Protein AF-A0A3B8PSH1-F1 (afdb_monomer_lite)

Radius of gyration: 22.13 Å; chains: 1; bounding box: 56×46×62 Å

Structure (mmCIF, N/CA/C/O backbone):
data_AF-A0A3B8PSH1-F1
#
_entry.id   AF-A0A3B8PSH1-F1
#
loop_
_atom_site.group_PDB
_atom_site.id
_atom_site.type_symbol
_atom_site.label_atom_id
_atom_site.label_alt_id
_atom_site.label_comp_id
_atom_site.label_asym_id
_atom_site.label_entity_id
_atom_site.label_seq_id
_atom_site.pdbx_PDB_ins_code
_atom_site.Cartn_x
_atom_site.Cartn_y
_atom_site.Cartn_z
_atom_site.occupancy
_atom_site.B_iso_or_equiv
_atom_site.auth_seq_id
_atom_site.auth_comp_id
_atom_site.auth_asym_id
_atom_site.auth_atom_id
_atom_site.pdbx_PDB_model_num
ATOM 1 N N . MET A 1 1 ? -30.503 -28.752 3.281 1.00 40.38 1 MET A N 1
ATOM 2 C CA . MET A 1 1 ? -29.157 -28.741 2.664 1.00 40.38 1 MET A CA 1
ATOM 3 C C . MET A 1 1 ? -28.259 -27.808 3.455 1.00 40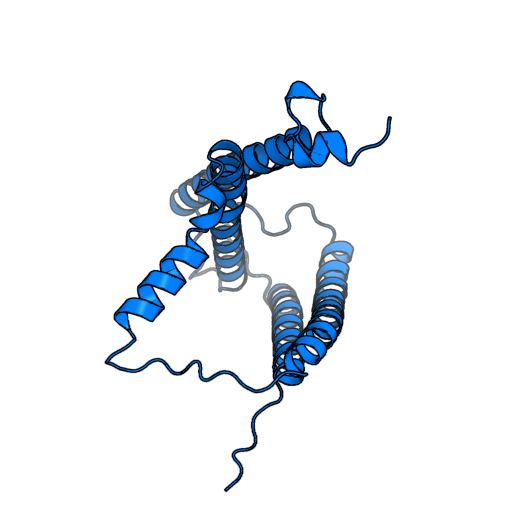.38 1 MET A C 1
ATOM 5 O O . MET A 1 1 ? -28.410 -26.593 3.376 1.00 40.38 1 MET A O 1
ATOM 9 N N . GLU A 1 2 ? -27.369 -28.368 4.266 1.00 49.81 2 GLU A N 1
ATOM 10 C CA . GLU A 1 2 ? -26.353 -27.606 4.986 1.00 49.81 2 GLU A CA 1
ATOM 11 C C . GLU A 1 2 ? -25.360 -27.062 3.947 1.00 49.81 2 GLU A C 1
ATOM 13 O O . GLU A 1 2 ? -24.571 -27.809 3.372 1.00 49.81 2 GLU A O 1
ATOM 18 N N . ARG A 1 3 ? -25.462 -25.771 3.593 1.00 55.09 3 ARG A N 1
ATOM 19 C CA . ARG A 1 3 ? -24.485 -25.140 2.690 1.00 55.09 3 ARG A CA 1
ATOM 20 C C . ARG A 1 3 ? -23.108 -25.362 3.304 1.00 55.09 3 ARG A C 1
ATOM 22 O O . ARG A 1 3 ? -22.883 -24.896 4.419 1.00 55.09 3 ARG A O 1
ATOM 29 N N . GLN A 1 4 ? -22.205 -26.023 2.579 1.00 54.38 4 GLN A N 1
ATOM 30 C CA . GLN A 1 4 ? -20.796 -26.132 2.951 1.00 54.38 4 GLN A CA 1
ATOM 31 C C . GLN A 1 4 ? -20.218 -24.718 3.107 1.00 54.38 4 GLN A C 1
ATOM 33 O O . GLN A 1 4 ? -19.769 -24.085 2.153 1.00 54.38 4 GLN A O 1
ATOM 38 N N . ARG A 1 5 ? -20.297 -24.162 4.318 1.00 72.44 5 ARG A N 1
ATOM 39 C CA . ARG A 1 5 ? -19.752 -22.845 4.627 1.00 72.44 5 ARG A CA 1
ATOM 40 C C . ARG A 1 5 ? -18.249 -23.014 4.761 1.00 72.44 5 ARG A C 1
ATOM 42 O O . ARG A 1 5 ? -17.771 -23.628 5.715 1.00 72.44 5 ARG A O 1
ATOM 49 N N . ILE A 1 6 ? -17.508 -22.462 3.802 1.00 79.44 6 ILE A N 1
ATOM 50 C CA . ILE A 1 6 ? -16.052 -22.337 3.893 1.00 79.44 6 ILE A CA 1
ATOM 51 C C . ILE A 1 6 ? -15.726 -21.711 5.252 1.00 79.44 6 ILE A C 1
ATOM 53 O O . ILE A 1 6 ? -16.210 -20.627 5.589 1.00 79.44 6 ILE A O 1
ATOM 57 N N . ARG A 1 7 ? -14.929 -22.411 6.067 1.00 86.81 7 ARG A N 1
ATOM 58 C CA . ARG A 1 7 ? -14.549 -21.898 7.386 1.00 86.81 7 ARG A CA 1
ATOM 59 C C . ARG A 1 7 ? -13.671 -20.652 7.195 1.00 86.81 7 ARG A C 1
ATOM 61 O O . ARG A 1 7 ? -12.683 -20.750 6.466 1.00 86.81 7 ARG A O 1
ATOM 68 N N . PRO A 1 8 ? -13.941 -19.522 7.876 1.00 89.81 8 PRO A N 1
ATOM 69 C CA . PRO A 1 8 ? -13.234 -18.260 7.628 1.00 89.81 8 PRO A CA 1
ATOM 70 C C . PRO A 1 8 ? -11.706 -18.359 7.714 1.00 89.81 8 PRO A C 1
ATOM 72 O O . PRO A 1 8 ? -10.999 -17.812 6.879 1.00 89.81 8 PRO A O 1
ATOM 75 N N . HIS A 1 9 ? -11.177 -19.120 8.676 1.00 91.56 9 HIS A N 1
ATOM 76 C CA . HIS A 1 9 ? -9.730 -19.313 8.814 1.00 91.56 9 HIS A CA 1
ATOM 77 C C . HIS A 1 9 ? -9.111 -20.088 7.637 1.00 91.56 9 HIS A C 1
ATOM 79 O O . HIS A 1 9 ? -7.970 -19.828 7.279 1.00 91.56 9 HIS A O 1
ATOM 85 N N . ARG A 1 10 ? -9.852 -21.008 7.001 1.00 93.56 10 ARG A N 1
ATOM 86 C CA . ARG A 1 10 ? -9.378 -21.709 5.796 1.00 93.56 10 ARG A CA 1
ATOM 87 C C . ARG A 1 10 ? -9.367 -20.781 4.586 1.00 93.56 10 ARG A C 1
ATOM 89 O O . ARG A 1 10 ? -8.433 -20.845 3.800 1.00 93.56 10 ARG A O 1
ATOM 96 N N . ALA A 1 11 ? -10.358 -19.893 4.475 1.00 94.19 11 ALA A N 1
ATOM 97 C CA . ALA A 1 11 ? -10.385 -18.873 3.425 1.00 94.19 11 ALA A CA 1
ATOM 98 C C . ALA A 1 11 ? -9.177 -17.929 3.521 1.00 94.19 11 ALA A C 1
ATOM 100 O O . ALA A 1 11 ? -8.570 -17.609 2.507 1.00 94.19 11 ALA A O 1
ATOM 101 N N . VAL A 1 12 ? -8.786 -17.543 4.740 1.00 95.81 12 VAL A N 1
ATOM 102 C CA . VAL A 1 12 ? -7.584 -16.729 4.988 1.00 95.81 12 VAL A CA 1
ATOM 103 C C . VAL A 1 12 ? -6.313 -17.433 4.515 1.00 95.81 12 VAL A C 1
ATOM 105 O O . VAL A 1 12 ? -5.504 -16.814 3.832 1.00 95.81 12 VAL A O 1
ATOM 108 N N . ILE A 1 13 ? -6.140 -18.717 4.849 1.00 96.75 13 ILE A N 1
ATOM 109 C CA . ILE A 1 13 ? -4.975 -19.496 4.396 1.00 96.75 13 ILE A CA 1
ATOM 110 C C . ILE A 1 13 ? -4.983 -19.609 2.871 1.00 96.75 13 ILE A C 1
ATOM 112 O O . ILE A 1 13 ? -3.963 -19.350 2.245 1.00 96.75 13 ILE A O 1
ATOM 116 N N . GLY A 1 14 ? -6.132 -19.940 2.274 1.00 96.88 14 GLY A N 1
ATOM 117 C CA . GLY A 1 14 ? -6.275 -20.038 0.821 1.00 96.88 14 GLY A CA 1
ATOM 118 C C . GLY A 1 14 ? -5.927 -18.732 0.107 1.00 96.88 14 GLY A C 1
ATOM 119 O O . GLY A 1 14 ? -5.175 -18.755 -0.861 1.00 96.88 14 GLY A O 1
ATOM 120 N N . LEU A 1 15 ? -6.395 -17.591 0.624 1.00 97.12 15 LEU A N 1
ATOM 121 C CA . LEU A 1 15 ? -6.024 -16.273 0.108 1.00 97.12 15 LEU A CA 1
ATOM 122 C C . LEU A 1 15 ? -4.520 -16.011 0.258 1.00 97.12 15 LEU A C 1
ATOM 124 O O . LEU A 1 15 ? -3.896 -15.540 -0.683 1.00 97.12 15 LEU A O 1
ATOM 128 N N . GLY A 1 16 ? -3.930 -16.337 1.409 1.00 97.75 16 GLY A N 1
ATOM 129 C CA . GLY A 1 16 ? -2.491 -16.188 1.630 1.00 97.75 16 GLY A CA 1
ATOM 130 C C . GLY A 1 16 ? -1.653 -17.010 0.652 1.00 97.75 16 GLY A C 1
ATOM 131 O O . GLY A 1 16 ? -0.706 -16.487 0.076 1.00 97.75 16 GLY A O 1
ATOM 132 N N . VAL A 1 17 ? -2.035 -18.267 0.411 1.00 98.19 17 VAL A N 1
ATOM 133 C CA . VAL A 1 17 ? -1.388 -19.132 -0.589 1.00 98.19 17 VAL A CA 1
ATOM 134 C C . VAL A 1 17 ? -1.560 -18.562 -1.993 1.00 98.19 17 VAL A C 1
ATOM 136 O O . VAL A 1 17 ? -0.586 -18.495 -2.733 1.00 98.19 17 VAL A O 1
ATOM 139 N N . LEU A 1 18 ? -2.759 -18.097 -2.351 1.00 97.94 18 LEU A N 1
ATOM 140 C CA . LEU A 1 18 ? -3.009 -17.473 -3.651 1.00 97.94 18 LEU A CA 1
ATOM 141 C C . LEU A 1 18 ? -2.123 -16.242 -3.867 1.00 97.94 18 LEU A C 1
ATOM 143 O O . LEU A 1 18 ? -1.495 -16.125 -4.914 1.00 97.94 18 LEU A O 1
ATOM 147 N N . VAL A 1 19 ? -2.034 -15.351 -2.877 1.00 97.31 19 VAL A N 1
ATOM 148 C CA . VAL A 1 19 ? -1.183 -14.153 -2.958 1.00 97.31 19 VAL A CA 1
ATOM 149 C C . VAL A 1 19 ? 0.294 -14.543 -3.031 1.00 97.31 19 VAL A C 1
ATOM 151 O O . VAL A 1 19 ? 1.021 -13.987 -3.843 1.00 97.31 19 VAL A O 1
ATOM 154 N N . ALA A 1 20 ? 0.738 -15.529 -2.250 1.00 97.88 20 ALA A N 1
ATOM 155 C CA . ALA A 1 20 ? 2.116 -16.014 -2.290 1.00 97.88 20 ALA A CA 1
ATOM 156 C C . ALA A 1 20 ? 2.487 -16.611 -3.658 1.00 97.88 20 ALA A C 1
ATOM 158 O O . ALA A 1 20 ? 3.552 -16.305 -4.191 1.00 97.88 20 ALA A O 1
ATOM 159 N N . LEU A 1 21 ? 1.597 -17.418 -4.247 1.00 97.81 21 LEU A N 1
ATOM 160 C CA . LEU A 1 21 ? 1.772 -17.967 -5.593 1.00 97.81 21 LEU A CA 1
ATOM 161 C C . LEU A 1 21 ? 1.785 -16.864 -6.650 1.00 97.81 21 LEU A C 1
ATOM 163 O O . LEU A 1 21 ? 2.621 -16.906 -7.547 1.00 97.81 21 LEU A O 1
ATOM 167 N N . PHE A 1 22 ? 0.909 -15.865 -6.526 1.00 95.94 22 PHE A N 1
ATOM 168 C CA . PHE A 1 22 ? 0.910 -14.702 -7.408 1.00 95.94 22 PHE A CA 1
ATOM 169 C C . PHE A 1 22 ? 2.240 -13.940 -7.329 1.00 95.94 22 PHE A C 1
ATOM 171 O O . PHE A 1 22 ? 2.831 -13.659 -8.364 1.00 95.94 22 PHE A O 1
ATOM 178 N N . THR A 1 23 ? 2.757 -13.668 -6.126 1.00 95.25 23 THR A N 1
ATOM 179 C CA . THR A 1 23 ? 4.051 -12.990 -5.933 1.00 95.25 23 THR A CA 1
ATOM 180 C C . THR A 1 23 ? 5.228 -13.804 -6.478 1.00 95.25 23 THR A C 1
ATOM 182 O O . THR A 1 23 ? 6.112 -13.249 -7.122 1.00 95.25 23 THR A O 1
ATOM 185 N N . ALA A 1 24 ? 5.261 -15.119 -6.247 1.00 95.94 24 ALA A N 1
ATOM 186 C CA . ALA A 1 24 ? 6.308 -15.977 -6.805 1.00 95.94 24 ALA A CA 1
ATOM 187 C C . ALA A 1 24 ? 6.224 -16.039 -8.341 1.00 95.94 24 ALA A C 1
ATOM 189 O O . ALA A 1 24 ? 7.235 -15.934 -9.035 1.00 95.94 24 ALA A O 1
ATOM 190 N N . GLY A 1 25 ? 5.004 -16.169 -8.870 1.00 95.81 25 GLY A N 1
ATOM 191 C CA . GLY A 1 25 ? 4.728 -16.198 -10.301 1.00 95.81 25 GLY A CA 1
ATOM 192 C C . GLY A 1 25 ? 5.072 -14.886 -11.000 1.00 95.81 25 GLY A C 1
ATOM 193 O O . GLY A 1 25 ? 5.616 -14.927 -12.101 1.00 95.81 25 GLY A O 1
ATOM 194 N N . SER A 1 26 ? 4.830 -13.733 -10.365 1.00 94.12 26 SER A N 1
ATOM 195 C CA . SER A 1 26 ? 5.203 -12.427 -10.923 1.00 94.12 26 SER A CA 1
ATOM 196 C C . SER A 1 26 ? 6.723 -12.279 -11.025 1.00 94.12 26 SER A C 1
ATOM 198 O O . SER A 1 26 ? 7.230 -11.838 -12.056 1.00 94.12 26 SER A O 1
ATOM 200 N N . GLY A 1 27 ? 7.469 -12.750 -10.021 1.00 92.75 27 GLY A N 1
ATOM 201 C CA . GLY A 1 27 ? 8.931 -12.796 -10.070 1.00 92.75 27 GLY A CA 1
ATOM 202 C C . GLY A 1 27 ? 9.476 -13.712 -11.162 1.00 92.75 27 GLY A C 1
ATOM 203 O O . GLY A 1 27 ? 10.382 -13.323 -11.897 1.00 92.75 27 GLY A O 1
ATOM 204 N N . LEU A 1 28 ? 8.899 -14.909 -11.309 1.00 93.25 28 LEU A N 1
ATOM 205 C CA . LEU A 1 28 ? 9.275 -15.840 -12.375 1.00 93.25 28 LEU A CA 1
ATOM 206 C C . LEU A 1 28 ? 8.964 -15.263 -13.762 1.00 93.25 28 LEU A C 1
ATOM 208 O O . LEU A 1 28 ? 9.797 -15.337 -14.659 1.00 93.25 28 LEU A O 1
ATOM 212 N N . THR A 1 29 ? 7.787 -14.658 -13.924 1.00 93.12 29 THR A N 1
ATOM 213 C CA . THR A 1 29 ? 7.368 -14.032 -15.186 1.00 93.12 29 THR A CA 1
ATOM 214 C C . THR A 1 29 ? 8.326 -12.913 -15.573 1.00 93.12 29 THR A C 1
ATOM 216 O O . THR A 1 29 ? 8.812 -12.894 -16.702 1.00 93.12 29 THR A O 1
ATOM 219 N N . ALA A 1 30 ? 8.680 -12.036 -14.632 1.00 90.88 30 ALA A N 1
ATOM 220 C CA . ALA A 1 30 ? 9.659 -10.978 -14.862 1.00 90.88 30 ALA A CA 1
ATOM 221 C C . ALA A 1 30 ? 11.048 -11.531 -15.229 1.00 90.88 30 ALA A C 1
ATOM 223 O O . ALA A 1 30 ? 11.696 -11.009 -16.134 1.00 90.88 30 ALA A O 1
ATOM 224 N N . ALA A 1 31 ? 11.493 -12.609 -14.573 1.00 89.56 31 ALA A N 1
ATOM 225 C CA . ALA A 1 31 ? 12.785 -13.238 -14.851 1.00 89.56 31 ALA A CA 1
ATOM 226 C C . ALA A 1 31 ? 12.856 -13.903 -16.237 1.00 89.56 31 ALA A C 1
ATOM 228 O O . ALA A 1 31 ? 13.925 -13.929 -16.840 1.00 89.56 31 ALA A O 1
ATOM 229 N N . VAL A 1 32 ? 11.739 -14.445 -16.734 1.00 92.00 32 VAL A N 1
ATOM 230 C CA . VAL A 1 32 ? 11.662 -15.098 -18.052 1.00 92.00 32 VAL A CA 1
ATOM 231 C C . VAL A 1 32 ? 11.483 -14.081 -19.177 1.00 92.00 32 VAL A C 1
ATOM 233 O O . VAL A 1 32 ? 12.094 -14.221 -20.230 1.00 92.00 32 VAL A O 1
ATOM 236 N N . THR A 1 33 ? 10.622 -13.084 -18.974 1.00 92.12 33 THR A N 1
ATOM 237 C CA . THR A 1 33 ? 10.261 -12.122 -20.025 1.00 92.12 33 THR A CA 1
ATOM 238 C C . THR A 1 33 ? 11.300 -11.029 -20.211 1.00 92.12 33 THR A C 1
ATOM 240 O O . THR A 1 33 ? 11.526 -10.612 -21.343 1.00 92.12 33 THR A O 1
ATOM 243 N N . GLY A 1 34 ? 11.918 -10.552 -19.124 1.00 88.06 34 GLY A N 1
ATOM 244 C CA . GLY A 1 34 ? 12.906 -9.476 -19.188 1.00 88.06 34 GLY A CA 1
ATOM 245 C C . GLY A 1 34 ? 12.376 -8.208 -19.861 1.00 88.06 34 GLY A C 1
ATOM 246 O O . GLY A 1 34 ? 13.112 -7.550 -20.583 1.00 88.06 34 GLY A O 1
ATOM 247 N N . PHE A 1 35 ? 11.089 -7.880 -19.699 1.00 92.00 35 PHE A N 1
ATOM 248 C CA . PHE A 1 35 ? 10.521 -6.693 -20.337 1.00 92.00 35 PHE A CA 1
ATOM 249 C C . PHE A 1 35 ? 11.045 -5.406 -19.693 1.00 92.00 35 PHE A C 1
ATOM 251 O O . PHE A 1 35 ? 10.794 -5.137 -18.512 1.00 92.00 35 PHE A O 1
ATOM 258 N N . HIS A 1 36 ? 11.682 -4.568 -20.505 1.00 87.12 36 HIS A N 1
ATOM 259 C CA . HIS A 1 36 ? 12.229 -3.271 -20.113 1.00 87.12 36 HIS A CA 1
ATOM 260 C C . HIS A 1 36 ? 11.553 -2.127 -20.886 1.00 87.12 36 HIS A C 1
ATOM 262 O O . HIS A 1 36 ? 10.752 -2.372 -21.784 1.00 87.12 36 HIS A O 1
ATOM 268 N N . ASP A 1 37 ? 11.760 -0.894 -20.425 1.00 86.69 37 ASP A N 1
ATOM 269 C CA . ASP A 1 37 ? 11.311 0.335 -21.087 1.00 86.69 37 ASP A CA 1
ATOM 270 C C . ASP A 1 37 ? 12.565 1.169 -21.351 1.00 86.69 37 ASP A C 1
ATOM 272 O O . ASP A 1 37 ? 13.258 1.531 -20.396 1.00 86.69 37 ASP A O 1
ATOM 276 N N . ASP A 1 38 ? 12.855 1.443 -22.621 1.00 87.12 38 ASP A N 1
ATOM 277 C CA . ASP A 1 38 ? 14.045 2.191 -23.045 1.00 87.12 38 ASP A CA 1
ATOM 278 C C . ASP A 1 38 ? 13.813 3.712 -23.060 1.00 87.12 38 ASP A C 1
ATOM 280 O O . ASP A 1 38 ? 14.655 4.488 -23.527 1.00 87.12 38 ASP A O 1
ATOM 284 N N . SER A 1 39 ? 12.667 4.176 -22.548 1.00 90.19 39 SER A N 1
ATOM 285 C CA . SER A 1 39 ? 12.387 5.602 -22.430 1.00 90.19 39 SER A CA 1
ATOM 286 C C . SER A 1 39 ? 13.470 6.329 -21.619 1.00 90.19 39 SER A C 1
ATOM 288 O O . SER A 1 39 ? 13.796 5.922 -20.502 1.00 90.19 39 SER A O 1
ATOM 290 N N . PRO A 1 40 ? 13.951 7.498 -22.086 1.00 91.50 40 PRO A N 1
ATOM 291 C CA . PRO A 1 40 ? 14.930 8.294 -21.345 1.00 91.50 40 PRO A CA 1
ATOM 292 C C . PRO A 1 40 ? 14.366 8.863 -20.033 1.00 91.50 40 PRO A C 1
ATOM 294 O O . PRO A 1 40 ? 15.123 9.309 -19.172 1.00 91.50 40 PRO A O 1
ATOM 297 N N . ILE A 1 41 ? 13.036 8.898 -19.881 1.00 94.12 41 ILE A N 1
ATOM 298 C CA . ILE A 1 41 ? 12.345 9.423 -18.698 1.00 94.12 41 ILE A CA 1
ATOM 299 C C . ILE A 1 41 ? 11.526 8.289 -18.081 1.00 94.12 41 ILE A C 1
ATOM 301 O O . ILE A 1 41 ? 10.300 8.240 -18.193 1.00 94.12 41 ILE A O 1
ATOM 305 N N . THR A 1 42 ? 12.223 7.369 -17.429 1.00 94.56 42 THR A N 1
ATOM 306 C CA . THR A 1 42 ? 11.660 6.359 -16.531 1.00 94.56 42 THR A CA 1
ATOM 307 C C . THR A 1 42 ? 12.752 5.875 -15.577 1.00 94.56 42 THR A C 1
ATOM 309 O O . THR A 1 42 ? 13.916 6.258 -15.713 1.00 94.56 42 THR A O 1
ATOM 312 N N . ARG A 1 43 ? 12.396 5.061 -14.582 1.00 90.75 43 ARG A N 1
ATOM 313 C CA . ARG A 1 43 ? 13.391 4.361 -13.759 1.00 90.75 43 ARG A CA 1
ATOM 314 C C . ARG A 1 43 ? 13.476 2.899 -14.149 1.00 90.75 43 ARG A C 1
ATOM 316 O O . ARG A 1 43 ? 12.458 2.248 -14.375 1.00 90.75 43 ARG A O 1
ATOM 323 N N . GLU A 1 44 ? 14.682 2.358 -14.077 1.00 89.12 44 GLU A N 1
ATOM 324 C CA . GLU A 1 44 ? 14.889 0.924 -14.195 1.00 89.12 44 GLU A CA 1
ATOM 325 C C . GLU A 1 44 ? 14.314 0.194 -12.968 1.00 89.12 44 GLU A C 1
ATOM 327 O O . GLU A 1 44 ? 14.663 0.470 -11.812 1.00 89.12 44 GLU A O 1
ATOM 332 N N . VAL A 1 45 ? 13.417 -0.764 -13.211 1.00 88.69 45 VAL A N 1
ATOM 333 C CA . VAL A 1 45 ? 12.868 -1.615 -12.152 1.00 88.69 45 VAL A CA 1
ATOM 334 C C . VAL A 1 45 ? 13.962 -2.567 -11.669 1.00 88.69 45 VAL A C 1
ATOM 336 O O . VAL A 1 45 ? 14.541 -3.320 -12.445 1.00 88.69 45 VAL A O 1
ATOM 339 N N . PHE A 1 46 ? 14.242 -2.540 -10.363 1.00 88.00 46 PHE A N 1
ATOM 340 C CA . PHE A 1 46 ? 15.374 -3.238 -9.743 1.00 88.00 46 PHE A CA 1
ATOM 341 C C . PHE A 1 46 ? 16.767 -2.809 -10.254 1.00 88.00 46 PHE A C 1
ATOM 343 O O . PHE A 1 46 ? 17.709 -3.608 -10.167 1.00 88.00 46 PHE A O 1
ATOM 350 N N . GLY A 1 47 ? 16.915 -1.571 -10.742 1.00 88.75 47 GLY A N 1
ATOM 351 C CA . GLY A 1 47 ? 18.230 -0.992 -11.032 1.00 88.75 47 GLY A CA 1
ATOM 352 C C . GLY A 1 47 ? 19.143 -1.051 -9.800 1.00 88.75 47 GLY A C 1
ATOM 353 O O . GLY A 1 47 ? 18.692 -0.832 -8.672 1.00 88.75 47 GLY A O 1
ATOM 354 N N . ASN A 1 48 ? 20.416 -1.397 -9.997 1.00 91.25 48 ASN A N 1
ATOM 355 C CA . ASN A 1 48 ? 21.424 -1.595 -8.939 1.00 91.25 48 ASN A CA 1
ATOM 356 C C . ASN A 1 48 ? 21.116 -2.685 -7.891 1.00 91.25 48 ASN A C 1
ATOM 358 O O . ASN A 1 48 ? 21.779 -2.739 -6.854 1.00 91.25 48 ASN A O 1
ATOM 362 N N . VAL A 1 49 ? 20.145 -3.576 -8.126 1.00 91.75 49 VAL A N 1
ATOM 363 C CA . VAL A 1 49 ? 19.866 -4.699 -7.215 1.00 91.75 49 VAL A CA 1
ATOM 364 C C . VAL A 1 49 ? 20.515 -5.984 -7.749 1.00 91.75 49 VAL A C 1
ATOM 366 O O . VAL A 1 49 ? 20.117 -6.458 -8.815 1.00 91.75 49 VAL A O 1
ATOM 369 N N . PRO A 1 50 ? 21.468 -6.600 -7.022 1.00 94.25 50 PRO A N 1
ATOM 370 C CA . PRO A 1 50 ? 22.064 -7.881 -7.395 1.00 94.25 50 PRO A CA 1
ATOM 371 C C . PRO A 1 50 ? 21.026 -8.982 -7.642 1.00 94.25 50 PRO A C 1
ATOM 373 O O . PRO A 1 50 ? 20.075 -9.135 -6.872 1.00 94.25 50 PRO A O 1
ATOM 376 N N . GLY A 1 51 ? 21.247 -9.813 -8.666 1.00 90.75 51 GLY A N 1
ATOM 377 C CA . GLY A 1 51 ? 20.332 -10.906 -9.028 1.00 90.75 51 GLY A CA 1
ATOM 378 C C . GLY A 1 51 ? 20.049 -11.878 -7.876 1.00 90.75 51 GLY A C 1
ATOM 379 O O . GLY A 1 51 ? 18.901 -12.262 -7.669 1.00 90.75 51 GLY A O 1
ATOM 380 N N . ALA A 1 52 ? 21.058 -12.187 -7.054 1.00 93.94 52 ALA A N 1
ATOM 381 C CA . ALA A 1 52 ? 20.894 -13.029 -5.867 1.00 93.94 52 ALA A CA 1
ATOM 382 C C . ALA A 1 52 ? 19.899 -12.441 -4.849 1.00 93.94 52 ALA A C 1
ATOM 384 O O . ALA A 1 52 ? 19.120 -13.182 -4.252 1.00 93.94 52 ALA A O 1
ATOM 385 N N . LEU A 1 53 ? 19.872 -11.112 -4.683 1.00 94.88 53 LEU A N 1
ATOM 386 C CA . LEU A 1 53 ? 18.910 -10.444 -3.804 1.00 94.88 53 LEU A CA 1
ATOM 387 C C . LEU A 1 53 ? 17.502 -10.433 -4.407 1.00 94.88 53 LEU A C 1
ATOM 389 O O . LEU A 1 53 ? 16.542 -10.664 -3.672 1.00 94.88 53 LEU A O 1
ATOM 393 N N . LYS A 1 54 ? 17.365 -10.239 -5.730 1.00 92.12 54 LYS A N 1
ATOM 394 C CA . LYS A 1 54 ? 16.065 -10.371 -6.421 1.00 92.12 54 LYS A CA 1
ATOM 395 C C . LYS A 1 54 ? 15.504 -11.787 -6.241 1.00 92.12 54 LYS A C 1
ATOM 397 O O . LYS A 1 54 ? 14.347 -11.952 -5.863 1.00 92.12 54 LYS A O 1
ATOM 402 N N . PHE A 1 55 ? 16.341 -12.805 -6.441 1.00 92.12 55 PHE A N 1
ATOM 403 C CA . PHE A 1 55 ? 15.964 -14.205 -6.250 1.00 92.12 55 PHE A CA 1
ATOM 404 C C . PHE A 1 55 ? 15.550 -14.492 -4.801 1.00 92.12 55 PHE A C 1
ATOM 406 O O . PHE A 1 55 ? 14.468 -15.025 -4.563 1.00 92.12 55 PHE A O 1
ATOM 413 N N . ALA A 1 56 ? 16.359 -14.072 -3.822 1.00 95.56 56 ALA A N 1
ATOM 414 C CA . ALA A 1 56 ? 16.032 -14.242 -2.408 1.00 95.56 56 ALA A CA 1
ATOM 415 C C . ALA A 1 56 ? 14.699 -13.568 -2.040 1.00 95.56 56 ALA A C 1
ATOM 417 O O . ALA A 1 56 ? 13.890 -14.165 -1.331 1.00 95.56 56 ALA A O 1
ATOM 418 N N . PHE A 1 57 ? 14.432 -12.364 -2.557 1.00 93.62 57 PHE A N 1
ATOM 419 C CA . PHE A 1 57 ? 13.169 -11.655 -2.347 1.00 93.62 57 PHE A CA 1
ATOM 420 C C . PHE A 1 57 ? 11.962 -12.481 -2.817 1.00 93.62 57 PHE A C 1
ATOM 422 O O . PHE A 1 57 ? 11.030 -12.702 -2.038 1.00 93.62 57 PHE A O 1
ATOM 429 N N . TYR A 1 58 ? 12.004 -13.005 -4.045 1.00 93.81 58 TYR A N 1
ATOM 430 C CA . TYR A 1 58 ? 10.902 -13.786 -4.620 1.00 93.81 58 TYR A CA 1
ATOM 431 C C . TYR A 1 58 ? 10.728 -15.189 -4.021 1.00 93.81 58 TYR A C 1
ATOM 433 O O . TYR A 1 58 ? 9.725 -15.841 -4.298 1.00 93.81 58 TYR A O 1
ATOM 441 N N . ILE A 1 59 ? 11.635 -15.637 -3.150 1.00 94.62 59 ILE A N 1
ATOM 442 C CA . ILE A 1 59 ? 11.466 -16.856 -2.344 1.00 94.62 59 ILE A CA 1
ATOM 443 C C . ILE A 1 59 ? 10.984 -16.522 -0.930 1.00 94.62 59 ILE A C 1
ATOM 445 O O . ILE A 1 59 ? 10.006 -17.093 -0.443 1.00 94.62 59 ILE A O 1
ATOM 449 N N . VAL A 1 60 ? 11.645 -15.577 -0.260 1.00 97.69 60 VAL A N 1
ATOM 450 C CA . VAL A 1 60 ? 11.383 -15.259 1.149 1.00 97.69 60 VAL A CA 1
ATOM 451 C C . VAL A 1 60 ? 10.013 -14.609 1.331 1.00 97.69 60 VAL A C 1
ATOM 453 O O . VAL A 1 60 ? 9.281 -14.980 2.250 1.00 97.69 60 VAL A O 1
ATOM 456 N N . ILE A 1 61 ? 9.628 -13.667 0.464 1.00 97.38 61 ILE A N 1
ATOM 457 C CA . ILE A 1 61 ? 8.367 -12.930 0.623 1.00 97.38 61 ILE A CA 1
ATOM 458 C C . ILE A 1 61 ? 7.139 -13.850 0.515 1.00 97.38 61 ILE A C 1
ATOM 460 O O . ILE A 1 61 ? 6.313 -13.805 1.430 1.00 97.38 61 ILE A O 1
ATOM 464 N N . PRO A 1 62 ? 7.007 -14.738 -0.492 1.00 97.94 62 PRO A N 1
ATOM 465 C CA . PRO A 1 62 ? 5.919 -15.718 -0.527 1.00 97.94 62 PRO A CA 1
ATOM 466 C C . PRO A 1 62 ? 5.832 -16.594 0.729 1.00 97.94 62 PRO A C 1
ATOM 468 O O . PRO A 1 62 ? 4.741 -16.787 1.271 1.00 97.94 62 PRO A O 1
ATOM 471 N N . VAL A 1 63 ? 6.971 -17.072 1.246 1.00 98.12 63 VAL A N 1
ATOM 472 C CA . VAL A 1 63 ? 7.011 -17.876 2.481 1.00 98.12 63 VAL A CA 1
ATOM 473 C C . VAL A 1 63 ? 6.491 -17.071 3.673 1.00 98.12 63 VAL A C 1
ATOM 475 O O . VAL A 1 63 ? 5.651 -17.563 4.431 1.00 98.12 63 VAL A O 1
ATOM 478 N N . LEU A 1 64 ? 6.927 -15.817 3.819 1.00 98.25 64 LEU A N 1
ATOM 479 C CA . LEU A 1 64 ? 6.453 -14.927 4.881 1.00 98.25 64 LEU A CA 1
ATOM 480 C C . LEU A 1 64 ? 4.961 -14.593 4.745 1.00 98.25 64 LEU A C 1
ATOM 482 O O . LEU A 1 64 ? 4.274 -14.502 5.764 1.00 98.25 64 LEU A O 1
ATOM 486 N N . ILE A 1 65 ? 4.438 -14.464 3.521 1.00 97.94 65 ILE A N 1
ATOM 487 C CA . ILE A 1 65 ? 3.003 -14.263 3.265 1.00 97.94 65 ILE A CA 1
ATOM 488 C C . ILE A 1 65 ? 2.201 -15.474 3.755 1.00 97.94 65 ILE A C 1
ATOM 490 O O . ILE A 1 65 ? 1.234 -15.298 4.500 1.00 97.94 65 ILE A O 1
ATOM 494 N N . VAL A 1 66 ? 2.609 -16.699 3.402 1.00 98.25 66 VAL A N 1
ATOM 495 C CA . VAL A 1 66 ? 1.930 -17.924 3.869 1.00 98.25 66 VAL A CA 1
ATOM 496 C C . VAL A 1 66 ? 2.020 -18.044 5.388 1.00 98.25 66 VAL A C 1
ATOM 498 O O . VAL A 1 66 ? 1.008 -18.283 6.050 1.00 98.25 66 VAL A O 1
ATOM 501 N N . TYR A 1 67 ? 3.205 -17.825 5.958 1.00 98.31 67 TYR A N 1
ATOM 502 C CA . TYR A 1 67 ? 3.411 -17.862 7.403 1.00 98.31 67 TYR A CA 1
ATOM 503 C C . TYR A 1 67 ? 2.512 -16.851 8.132 1.00 98.31 67 TYR A C 1
ATOM 505 O O . TYR A 1 67 ? 1.772 -17.212 9.053 1.00 98.31 67 TYR A O 1
ATOM 513 N N . GLY A 1 68 ? 2.495 -15.599 7.671 1.00 98.06 68 GLY A N 1
ATOM 514 C CA . GLY A 1 68 ? 1.623 -14.550 8.193 1.00 98.06 68 GLY A CA 1
ATOM 515 C C . GLY A 1 68 ? 0.140 -14.901 8.063 1.00 98.06 68 GLY A C 1
ATOM 516 O O . GLY A 1 68 ? -0.621 -14.708 9.014 1.00 98.06 68 GLY A O 1
ATOM 517 N N . ALA A 1 69 ? -0.273 -15.487 6.936 1.00 97.88 69 ALA A N 1
ATOM 518 C CA . ALA A 1 69 ? -1.646 -15.934 6.718 1.00 97.88 69 ALA A CA 1
ATOM 519 C C . ALA A 1 69 ? -2.052 -17.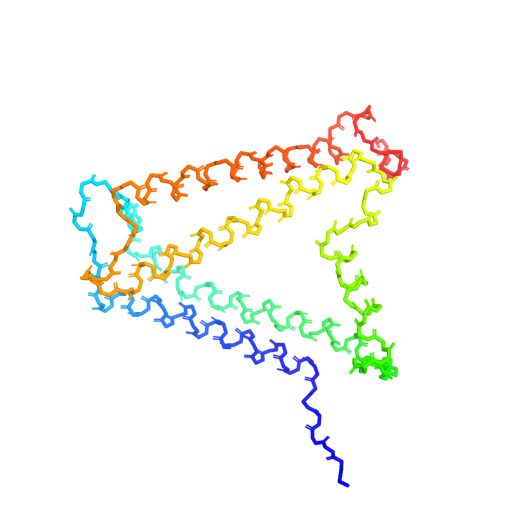056 7.684 1.00 97.88 69 ALA A C 1
ATOM 521 O O . ALA A 1 69 ? -3.166 -17.025 8.207 1.00 97.88 69 ALA A O 1
ATOM 522 N N . VAL A 1 70 ? -1.162 -18.005 7.990 1.00 97.81 70 VAL A N 1
ATOM 523 C CA . VAL A 1 70 ? -1.410 -19.058 8.991 1.00 97.81 70 VAL A CA 1
ATOM 524 C C . VAL A 1 70 ? -1.562 -18.462 10.393 1.00 97.81 70 VAL A C 1
ATOM 526 O O . VAL A 1 70 ? -2.528 -18.774 11.098 1.00 97.81 70 VAL A O 1
ATOM 529 N N . LEU A 1 71 ? -0.667 -17.556 10.798 1.00 97.88 71 LEU A N 1
ATOM 530 C CA . LEU A 1 71 ? -0.774 -16.869 12.091 1.00 97.88 71 LEU A CA 1
ATOM 531 C C . LEU A 1 71 ? -2.064 -16.044 12.191 1.00 97.88 71 LEU A C 1
ATOM 533 O O . LEU A 1 71 ? -2.759 -16.074 13.213 1.00 97.88 71 LEU A O 1
ATOM 537 N N . PHE A 1 72 ? -2.432 -15.349 11.116 1.00 97.38 72 PHE A N 1
ATOM 538 C CA . PHE A 1 72 ? -3.678 -14.599 11.058 1.00 97.38 72 PHE A CA 1
ATOM 539 C C . PHE A 1 72 ? -4.900 -15.527 11.077 1.00 97.38 72 PHE A C 1
ATOM 541 O O . PHE A 1 72 ? -5.861 -15.271 11.803 1.00 97.38 72 PHE A O 1
ATOM 548 N N . ALA A 1 73 ? -4.857 -16.662 10.382 1.00 96.56 73 ALA A N 1
ATOM 549 C CA . ALA A 1 73 ? -5.909 -17.673 10.406 1.00 96.56 73 ALA A CA 1
ATOM 550 C C . ALA A 1 73 ? -6.132 -18.250 11.813 1.00 96.56 73 ALA A C 1
ATOM 552 O O . ALA A 1 73 ? -7.283 -18.443 12.217 1.00 96.56 73 ALA A O 1
ATOM 553 N N . ASN A 1 74 ? -5.069 -18.438 12.600 1.00 95.94 74 ASN A N 1
ATOM 554 C CA . ASN A 1 74 ? -5.182 -18.808 14.014 1.00 95.94 74 ASN A CA 1
ATOM 555 C C . ASN A 1 74 ? -5.937 -17.743 14.822 1.00 95.94 74 ASN A C 1
ATOM 557 O O . ASN A 1 74 ? -6.777 -18.072 15.666 1.00 95.94 74 ASN A O 1
ATOM 561 N N . ARG A 1 75 ? -5.718 -16.457 14.523 1.00 95.56 75 ARG A N 1
ATOM 562 C CA . ARG A 1 75 ? -6.487 -15.363 15.129 1.00 95.56 75 ARG A CA 1
ATOM 563 C C . ARG A 1 75 ? -7.953 -15.380 14.690 1.00 95.56 75 ARG A C 1
ATOM 565 O O . ARG A 1 75 ? -8.833 -15.265 15.543 1.00 95.56 75 ARG A O 1
ATOM 572 N N . VAL A 1 76 ? -8.225 -15.602 13.405 1.00 94.06 76 VAL A N 1
ATOM 573 C CA . VAL A 1 76 ? -9.593 -15.719 12.870 1.00 94.06 76 VAL A CA 1
ATOM 574 C C . VAL A 1 76 ? -10.337 -16.908 13.475 1.00 94.06 76 VAL A C 1
ATOM 576 O O . VAL A 1 76 ? -11.524 -16.800 13.786 1.00 94.06 76 VAL A O 1
ATOM 579 N N . ARG A 1 77 ? -9.651 -18.029 13.725 1.00 92.69 77 ARG A N 1
ATOM 580 C CA . ARG A 1 77 ? -10.233 -19.185 14.420 1.00 92.69 77 ARG A CA 1
ATOM 581 C C . ARG A 1 77 ? -10.731 -18.813 15.818 1.00 92.69 77 ARG A C 1
ATOM 583 O O . ARG A 1 77 ? -11.786 -19.291 16.222 1.00 92.69 77 ARG A O 1
ATOM 590 N N . ASN A 1 78 ? -10.023 -17.932 16.524 1.00 92.50 78 ASN A N 1
ATOM 591 C CA . ASN A 1 78 ? -10.456 -17.443 17.833 1.00 92.50 78 ASN A CA 1
ATOM 592 C C . ASN A 1 78 ? -11.688 -16.532 17.737 1.00 92.50 78 ASN A C 1
ATOM 594 O O . ASN A 1 78 ? -12.574 -16.634 18.580 1.00 92.50 78 ASN A O 1
ATOM 598 N N . TRP A 1 79 ? -11.789 -15.692 16.702 1.00 89.81 79 TRP A N 1
ATOM 599 C CA . TRP A 1 79 ? -12.989 -14.877 16.457 1.00 89.81 79 TRP A CA 1
ATOM 600 C C . TRP A 1 79 ? -14.216 -15.715 16.093 1.00 89.81 79 TRP A C 1
ATOM 602 O O . TRP A 1 79 ? -15.338 -15.339 16.416 1.00 89.81 79 TRP A O 1
ATOM 612 N N . GLY A 1 80 ? -14.003 -16.871 15.466 1.00 86.06 80 GLY A N 1
ATOM 613 C CA . GLY A 1 80 ? -15.062 -17.814 15.111 1.00 86.06 80 GLY A CA 1
ATOM 614 C C . GLY A 1 80 ? -15.605 -18.659 16.268 1.00 86.06 80 GLY A C 1
ATOM 615 O O . GLY A 1 80 ? -16.434 -19.522 16.008 1.00 86.06 80 GLY A O 1
ATOM 616 N N . ARG A 1 81 ? -15.143 -18.463 17.513 1.00 88.00 81 ARG A N 1
ATOM 617 C CA . ARG A 1 81 ? -15.662 -19.194 18.688 1.00 88.00 81 ARG A CA 1
ATOM 618 C C . ARG A 1 81 ? -17.053 -18.723 19.129 1.00 88.00 81 ARG A C 1
ATOM 620 O O . ARG A 1 81 ? -17.730 -19.457 19.836 1.00 88.00 81 ARG A O 1
ATOM 627 N N . GLY A 1 82 ? -17.447 -17.505 18.758 1.00 84.81 82 GLY A N 1
ATOM 628 C CA . GLY A 1 82 ? -18.771 -16.959 19.061 1.00 84.81 82 GLY A CA 1
ATOM 629 C C . GLY A 1 82 ? -19.861 -17.449 18.104 1.00 84.81 82 GLY A C 1
ATOM 630 O O . GLY A 1 82 ? -19.592 -18.138 17.120 1.00 84.81 82 GLY A O 1
ATOM 631 N N . THR A 1 83 ? -21.104 -17.052 18.373 1.00 83.38 83 THR A N 1
ATOM 632 C CA . THR A 1 83 ? -22.229 -17.304 17.469 1.00 83.38 83 THR A CA 1
ATOM 633 C C . THR A 1 83 ? -22.127 -16.439 16.203 1.00 83.38 83 THR A C 1
ATOM 635 O O . THR A 1 83 ? -21.645 -15.303 16.259 1.00 83.38 83 THR A O 1
ATOM 638 N N . PRO A 1 84 ? -22.559 -16.948 15.033 1.00 79.94 84 PRO A N 1
ATOM 639 C CA . PRO A 1 84 ? -22.603 -16.146 13.818 1.00 79.94 84 PRO A CA 1
ATOM 640 C C . PRO A 1 84 ? -23.559 -14.956 13.962 1.00 79.94 84 PRO A C 1
ATOM 642 O O . PRO A 1 84 ? -24.725 -15.126 14.300 1.00 79.94 84 PRO A O 1
ATOM 645 N N . ASP A 1 85 ? -23.071 -13.761 13.639 1.00 83.00 85 ASP A N 1
ATOM 646 C CA . ASP A 1 85 ? -23.874 -12.540 13.560 1.00 83.00 85 ASP A CA 1
ATOM 647 C C . ASP A 1 85 ? -24.479 -12.381 12.151 1.00 83.00 85 ASP A C 1
ATOM 649 O O . ASP A 1 85 ? -23.808 -12.642 11.142 1.00 83.00 85 ASP A O 1
ATOM 653 N N . ASN A 1 86 ? -25.742 -11.948 12.053 1.00 84.12 86 ASN A N 1
ATOM 654 C CA . ASN A 1 86 ? -26.386 -11.715 10.762 1.00 84.12 86 ASN A CA 1
ATOM 655 C C . ASN A 1 86 ? -25.928 -10.376 10.168 1.00 84.12 86 ASN A C 1
ATOM 657 O O . ASN A 1 86 ? -26.450 -9.297 10.460 1.00 84.12 86 ASN A O 1
ATOM 661 N N . ARG A 1 87 ? -24.953 -10.461 9.263 1.00 83.38 87 ARG A N 1
ATOM 662 C CA . ARG A 1 87 ? -24.376 -9.300 8.575 1.00 83.38 87 ARG A CA 1
ATOM 663 C C . ARG A 1 87 ? -24.948 -9.049 7.182 1.00 83.38 87 ARG A C 1
ATOM 665 O O . ARG A 1 87 ? -24.330 -8.323 6.411 1.00 83.38 87 ARG A O 1
ATOM 672 N N . ALA A 1 88 ? -26.112 -9.614 6.859 1.00 89.56 88 ALA A N 1
ATOM 673 C CA . ALA A 1 88 ? -26.731 -9.413 5.555 1.00 89.56 88 ALA A CA 1
ATOM 674 C C . ALA A 1 88 ? -27.019 -7.925 5.283 1.00 89.56 88 ALA A C 1
ATOM 676 O O . ALA A 1 88 ? -27.518 -7.186 6.148 1.00 89.56 88 ALA A O 1
ATOM 677 N N . THR A 1 89 ? -26.706 -7.504 4.059 1.00 92.44 89 THR A N 1
ATOM 678 C CA . THR A 1 89 ? -27.112 -6.212 3.508 1.00 92.44 89 THR A CA 1
ATOM 679 C C . THR A 1 89 ? -28.431 -6.409 2.771 1.00 92.44 89 THR A C 1
ATOM 681 O O . THR A 1 89 ? -28.519 -7.235 1.868 1.00 92.44 89 THR A O 1
ATOM 684 N N . THR A 1 90 ? -29.460 -5.675 3.180 1.00 94.88 90 THR A N 1
ATOM 685 C CA . THR A 1 90 ? -30.810 -5.702 2.599 1.00 94.88 90 THR A CA 1
ATOM 686 C C . THR A 1 90 ? -31.155 -4.319 2.057 1.00 94.88 90 THR A C 1
ATOM 688 O O . THR A 1 90 ? -30.541 -3.331 2.461 1.00 94.88 90 THR A O 1
ATOM 691 N N . GLY A 1 91 ? -32.179 -4.211 1.202 1.00 95.44 91 GLY A N 1
ATOM 692 C CA . GLY A 1 91 ? -32.644 -2.907 0.705 1.00 95.44 91 GLY A CA 1
ATOM 693 C C . GLY A 1 91 ? -32.965 -1.915 1.834 1.00 95.44 91 GLY A C 1
ATOM 694 O O . GLY A 1 91 ? -32.581 -0.752 1.768 1.00 95.44 91 GLY A O 1
ATOM 695 N N . SER A 1 92 ? -33.557 -2.398 2.932 1.00 94.94 92 SER A N 1
ATOM 696 C CA . SER A 1 92 ? -33.908 -1.578 4.099 1.00 94.94 92 SER A CA 1
ATOM 697 C C . SER A 1 92 ? -32.713 -1.099 4.932 1.00 94.94 92 SER A C 1
ATOM 699 O O . SER A 1 92 ? -32.820 -0.081 5.614 1.00 94.94 92 SER A O 1
ATOM 701 N N . ASN A 1 93 ? -31.570 -1.799 4.905 1.00 95.19 93 ASN A N 1
ATOM 702 C CA . ASN A 1 93 ? -30.408 -1.465 5.739 1.00 95.19 93 ASN A CA 1
ATOM 703 C C . ASN A 1 93 ? -29.173 -0.994 4.949 1.00 95.19 93 ASN A C 1
ATOM 705 O O . ASN A 1 93 ? -28.211 -0.528 5.566 1.00 95.19 93 ASN A O 1
ATOM 709 N N . ALA A 1 94 ? -29.208 -1.052 3.613 1.00 96.06 94 ALA A N 1
ATOM 710 C CA . ALA A 1 94 ? -28.080 -0.731 2.740 1.00 96.06 94 ALA A CA 1
ATOM 711 C C . ALA A 1 94 ? -27.514 0.674 2.990 1.00 96.06 94 ALA A C 1
ATOM 713 O O . ALA A 1 94 ? -26.305 0.829 3.166 1.00 96.06 94 ALA A O 1
ATOM 714 N N . LYS A 1 95 ? -28.382 1.690 3.110 1.00 96.31 95 LYS A N 1
ATOM 715 C CA . LYS A 1 95 ? -27.963 3.075 3.391 1.00 96.31 95 LYS A CA 1
ATOM 716 C C . LYS A 1 95 ? -27.183 3.184 4.705 1.00 96.31 95 LYS A C 1
ATOM 718 O O . LYS A 1 95 ? -26.128 3.814 4.745 1.00 96.31 95 LYS A O 1
ATOM 723 N N . ARG A 1 96 ? -27.677 2.543 5.771 1.00 94.88 96 ARG A N 1
ATOM 724 C CA . ARG A 1 96 ? -27.010 2.519 7.082 1.00 94.88 96 ARG A CA 1
ATOM 725 C C . ARG A 1 96 ? -25.675 1.780 7.002 1.00 94.88 96 ARG A C 1
ATOM 727 O O . ARG A 1 96 ? -24.664 2.332 7.411 1.00 94.88 96 ARG A O 1
ATOM 734 N N . ARG A 1 97 ? -25.648 0.591 6.387 1.00 93.50 97 ARG A N 1
ATOM 735 C CA . ARG A 1 97 ? -24.422 -0.205 6.195 1.00 93.50 97 ARG A CA 1
ATOM 736 C C . ARG A 1 97 ? -23.341 0.576 5.448 1.00 93.50 97 ARG A C 1
ATOM 738 O O . ARG A 1 97 ? -22.183 0.538 5.850 1.00 93.50 97 ARG A O 1
ATOM 745 N N . PHE A 1 98 ? -23.713 1.306 4.398 1.00 94.81 98 PHE A N 1
ATOM 746 C CA . PHE A 1 98 ? -22.770 2.130 3.646 1.00 94.81 98 PHE A CA 1
ATOM 747 C C . PHE A 1 98 ? -22.266 3.330 4.463 1.00 94.81 98 PHE A C 1
ATOM 749 O O . PHE A 1 98 ? -21.078 3.647 4.428 1.00 94.81 98 PHE A O 1
ATOM 756 N N . ALA A 1 99 ? -23.135 3.973 5.249 1.00 94.69 99 ALA A N 1
ATOM 757 C CA . ALA A 1 99 ? -22.730 5.046 6.157 1.00 94.69 99 ALA A CA 1
ATOM 758 C C . ALA A 1 99 ? -21.776 4.552 7.263 1.00 94.69 99 ALA A C 1
ATOM 760 O O . ALA A 1 99 ? -20.794 5.236 7.571 1.00 94.69 99 ALA A O 1
ATOM 761 N N . ASP A 1 100 ? -22.025 3.365 7.816 1.00 93.81 100 ASP A N 1
ATOM 762 C CA . ASP A 1 100 ? -21.167 2.722 8.815 1.00 93.81 100 ASP A CA 1
ATOM 763 C C . ASP A 1 100 ? -19.817 2.331 8.205 1.00 93.81 100 ASP A C 1
ATOM 765 O O . ASP A 1 100 ? -18.767 2.641 8.771 1.00 93.81 100 ASP A O 1
ATOM 769 N N . PHE A 1 101 ? -19.832 1.733 7.008 1.00 93.31 101 PHE A N 1
ATOM 770 C CA . PHE A 1 101 ? -18.624 1.434 6.239 1.00 93.31 101 PHE A CA 1
ATOM 771 C C . PHE A 1 101 ? -17.795 2.697 6.020 1.00 93.31 101 PHE A C 1
ATOM 773 O O . PHE A 1 101 ? -16.622 2.722 6.388 1.00 93.31 101 PHE A O 1
ATOM 780 N N . ARG A 1 102 ? -18.424 3.772 5.522 1.00 93.88 102 ARG A N 1
ATOM 781 C CA . ARG A 1 102 ? -17.789 5.080 5.331 1.00 93.88 102 ARG A CA 1
ATOM 782 C C . ARG A 1 102 ? -17.175 5.587 6.636 1.00 93.88 102 ARG A C 1
ATOM 784 O O . ARG A 1 102 ? -16.026 6.007 6.666 1.00 93.88 102 ARG A O 1
ATOM 791 N N . THR A 1 103 ? -17.915 5.518 7.736 1.00 93.12 103 THR A N 1
ATOM 792 C CA . THR A 1 103 ? -17.423 5.935 9.058 1.00 93.12 103 THR A CA 1
ATOM 793 C C . THR A 1 103 ? -16.172 5.153 9.472 1.00 93.12 103 THR A C 1
ATOM 795 O O . THR A 1 103 ? -15.244 5.752 10.021 1.00 93.12 103 THR A O 1
ATOM 798 N N . GLY A 1 104 ? -16.125 3.855 9.161 1.00 91.25 104 GLY A N 1
ATOM 799 C CA . GLY A 1 104 ? -14.976 2.982 9.388 1.00 91.25 104 GLY A CA 1
ATOM 800 C C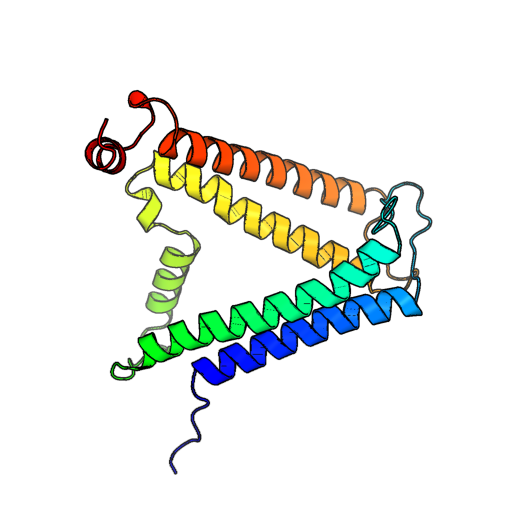 . GLY A 1 104 ? -13.772 3.307 8.502 1.00 91.25 104 GLY A C 1
ATOM 801 O O . GLY A 1 104 ? -12.691 3.547 9.035 1.00 91.25 104 GLY A O 1
ATOM 802 N N . VAL A 1 105 ? -13.943 3.371 7.176 1.00 93.06 105 VAL A N 1
ATOM 803 C CA . VAL A 1 105 ? -12.821 3.616 6.243 1.00 93.06 105 VAL A CA 1
ATOM 804 C C . VAL A 1 105 ? -12.239 5.020 6.357 1.00 93.06 105 VAL A C 1
ATOM 806 O O . VAL A 1 105 ? -11.045 5.189 6.151 1.00 93.06 105 VAL A O 1
ATOM 809 N N . TYR A 1 106 ? -13.043 6.014 6.746 1.00 90.94 106 TYR A N 1
ATOM 810 C CA . TYR A 1 106 ? -12.550 7.356 7.079 1.00 90.94 106 TYR A CA 1
ATOM 811 C C . TYR A 1 106 ? -12.077 7.479 8.532 1.00 90.94 106 TYR A C 1
ATOM 813 O O . TYR A 1 106 ? -11.720 8.572 8.965 1.00 90.94 106 TYR A O 1
ATOM 821 N N . MET A 1 107 ? -12.113 6.389 9.307 1.00 89.88 107 MET A N 1
ATOM 822 C CA . MET A 1 107 ? -11.592 6.322 10.675 1.00 89.88 107 MET A CA 1
ATOM 823 C C . MET A 1 107 ? -12.143 7.427 11.581 1.00 89.88 107 MET A C 1
ATOM 825 O O . MET A 1 107 ? -11.442 7.960 12.443 1.00 89.88 107 MET A O 1
ATOM 829 N N . ARG A 1 108 ? -13.426 7.777 11.407 1.00 88.19 108 ARG A N 1
ATOM 830 C CA . ARG A 1 108 ? -14.041 8.950 12.055 1.00 88.19 108 ARG A CA 1
ATOM 831 C C . ARG A 1 108 ? -13.947 8.920 13.579 1.00 88.19 108 ARG A C 1
ATOM 833 O O . ARG A 1 108 ? -13.961 9.964 14.221 1.00 88.19 108 ARG A O 1
ATOM 840 N N . THR A 1 109 ? -13.843 7.737 14.175 1.00 87.38 109 THR A N 1
ATOM 841 C CA . THR A 1 109 ? -13.666 7.579 15.622 1.00 87.38 109 THR A CA 1
ATOM 842 C C . THR A 1 109 ? -12.324 8.117 16.122 1.00 87.38 109 THR A C 1
ATOM 844 O O . THR A 1 109 ? -12.275 8.600 17.251 1.00 87.38 109 THR A O 1
ATOM 847 N N . LEU A 1 110 ? -11.264 8.101 15.305 1.00 85.88 110 LEU A N 1
ATOM 848 C CA . LEU A 1 110 ? -9.957 8.673 15.655 1.00 85.88 110 LEU A CA 1
ATOM 849 C C . LEU A 1 110 ? -9.987 10.203 15.691 1.00 85.88 110 LEU A C 1
ATOM 851 O O . LEU A 1 110 ? -9.248 10.808 16.461 1.00 85.88 110 LEU A O 1
ATOM 855 N N . LEU A 1 111 ? -10.885 10.827 14.923 1.00 88.00 111 LEU A N 1
ATOM 856 C CA . LEU A 1 111 ? -11.075 12.281 14.918 1.00 88.00 111 LEU A CA 1
ATOM 857 C C . LEU A 1 111 ? -11.676 12.814 16.230 1.00 88.00 111 LEU A C 1
ATOM 859 O O . LEU A 1 111 ? -11.673 14.022 16.445 1.00 88.00 111 LEU A O 1
ATOM 863 N N . ARG A 1 112 ? -12.141 11.937 17.135 1.00 89.25 112 ARG A N 1
ATOM 864 C CA . ARG A 1 112 ? -12.554 12.328 18.496 1.00 89.25 112 ARG A CA 1
ATOM 865 C C . ARG A 1 112 ? -11.404 12.939 19.305 1.00 89.25 112 ARG A C 1
ATOM 867 O O . ARG A 1 112 ? -11.660 13.748 20.186 1.00 89.25 112 ARG A O 1
ATOM 874 N N . GLU A 1 113 ? -10.157 12.569 19.005 1.00 89.94 113 GLU A N 1
ATOM 875 C CA . GLU A 1 113 ? -8.956 13.263 19.480 1.00 89.94 113 GLU A CA 1
ATOM 876 C C . GLU A 1 113 ? -8.243 13.851 18.248 1.00 89.94 113 GLU A C 1
ATOM 878 O O . GLU A 1 113 ? -7.469 13.140 17.602 1.00 89.94 113 GLU A O 1
ATOM 883 N N . PRO A 1 114 ? -8.484 15.128 17.888 1.00 89.50 114 PRO A N 1
ATOM 884 C CA . PRO A 1 114 ? -8.083 15.685 16.593 1.00 89.50 114 PRO A CA 1
ATOM 885 C C . PRO A 1 114 ? -6.603 15.489 16.254 1.00 89.50 114 PRO A C 1
ATOM 887 O O .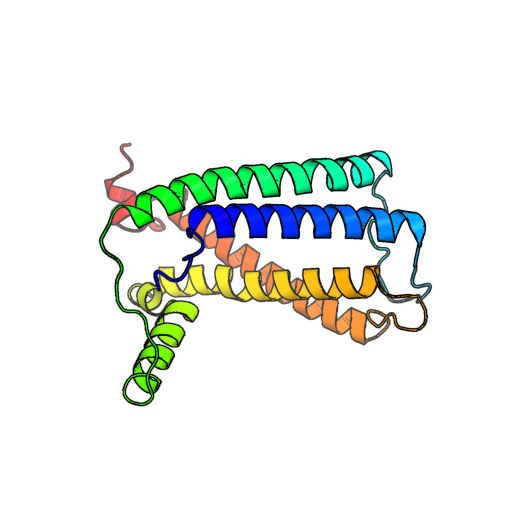 PRO A 1 114 ? -6.279 15.072 15.147 1.00 89.50 114 PRO A O 1
ATOM 890 N N . ALA A 1 115 ? -5.700 15.682 17.221 1.00 90.69 115 ALA A N 1
ATOM 891 C CA . ALA A 1 115 ? -4.268 15.456 17.021 1.00 90.69 115 ALA A CA 1
ATOM 892 C C . ALA A 1 115 ? -3.942 13.994 16.659 1.00 90.69 115 ALA A C 1
ATOM 894 O O . ALA A 1 115 ? -3.126 13.734 15.778 1.00 90.69 115 ALA A O 1
ATOM 895 N N . ALA A 1 116 ? -4.594 13.021 17.305 1.00 90.25 116 ALA A N 1
ATOM 896 C CA . ALA A 1 116 ? -4.430 11.612 16.960 1.00 90.25 116 ALA A CA 1
ATOM 897 C C . ALA A 1 116 ? -5.069 11.276 15.611 1.00 90.25 116 ALA A C 1
ATOM 899 O O . ALA A 1 116 ? -4.508 10.472 14.864 1.00 90.25 116 ALA A O 1
ATOM 900 N N . GLY A 1 117 ? -6.219 11.879 15.315 1.00 93.38 117 GLY A N 1
ATOM 901 C CA . GLY A 1 117 ? -6.948 11.697 14.069 1.00 93.38 117 GLY A CA 1
ATOM 902 C C . GLY A 1 117 ? -6.182 12.204 12.848 1.00 93.38 117 GLY A C 1
ATOM 903 O O . GLY A 1 117 ? -6.026 11.455 11.884 1.00 93.38 117 GLY A O 1
ATOM 904 N N . VAL A 1 118 ? -5.639 13.424 12.902 1.00 94.94 118 VAL A N 1
ATOM 905 C CA . VAL A 1 118 ? -4.808 13.990 11.822 1.00 94.94 118 VAL A CA 1
ATOM 906 C C . VAL A 1 118 ? -3.547 13.152 11.630 1.00 94.94 118 VAL A C 1
ATOM 908 O O . VAL A 1 118 ? -3.257 12.736 10.513 1.00 94.94 118 VAL A O 1
ATOM 911 N N . MET A 1 119 ? -2.852 12.815 12.719 1.00 95.69 119 MET A N 1
ATOM 912 C CA . MET A 1 119 ? -1.665 11.960 12.666 1.00 95.69 119 MET A CA 1
ATOM 913 C C . MET A 1 119 ? -1.952 10.607 11.994 1.00 95.69 119 MET A C 1
ATOM 915 O O . MET A 1 119 ? -1.203 10.200 11.114 1.00 95.69 119 MET A O 1
ATOM 919 N N . HIS A 1 120 ? -3.036 9.910 12.358 1.00 95.19 120 HIS A N 1
ATOM 920 C CA . HIS A 1 120 ? -3.392 8.648 11.694 1.00 95.19 120 HIS A CA 1
ATOM 921 C C . HIS A 1 120 ? -3.824 8.852 10.243 1.00 95.19 120 HIS A C 1
ATOM 923 O O . HIS A 1 120 ? -3.536 7.994 9.416 1.00 95.19 120 HIS A O 1
ATOM 929 N N . SER A 1 121 ? -4.478 9.968 9.916 1.00 95.81 121 SER A N 1
ATOM 930 C CA . SER A 1 121 ? -4.864 10.281 8.535 1.00 95.81 121 SER A CA 1
ATOM 931 C C . SER A 1 121 ? -3.632 10.452 7.642 1.00 95.81 121 SER A C 1
ATOM 933 O O . SER A 1 121 ? -3.610 9.910 6.540 1.00 95.81 121 SER A O 1
ATOM 935 N N . LEU A 1 122 ? -2.581 11.107 8.155 1.00 97.44 122 LEU A N 1
ATOM 936 C CA . LEU A 1 122 ? -1.276 11.239 7.495 1.00 97.44 122 LEU A CA 1
ATOM 937 C C . LEU A 1 122 ? -0.529 9.908 7.338 1.00 97.44 122 LEU A C 1
ATOM 939 O O . LEU A 1 122 ? 0.405 9.833 6.560 1.00 97.44 122 LEU A O 1
ATOM 943 N N . ILE A 1 123 ? -0.936 8.849 8.035 1.00 97.50 123 ILE A N 1
ATOM 944 C CA . ILE A 1 123 ? -0.370 7.508 7.851 1.00 97.50 123 ILE A CA 1
ATOM 945 C C . ILE A 1 123 ? -1.251 6.711 6.886 1.00 97.50 123 ILE A C 1
ATOM 947 O O . ILE A 1 123 ? -0.779 6.197 5.879 1.00 97.50 123 ILE A O 1
ATOM 951 N N . TYR A 1 124 ? -2.545 6.609 7.178 1.00 97.00 124 TYR A N 1
ATOM 952 C CA . TYR A 1 124 ? -3.450 5.702 6.484 1.00 97.00 124 TYR A CA 1
ATOM 953 C C . TYR A 1 124 ? -3.693 6.079 5.021 1.00 97.00 124 TYR A C 1
ATOM 955 O O . TYR A 1 124 ? -3.542 5.226 4.150 1.00 97.00 124 TYR A O 1
ATOM 963 N N . PHE A 1 125 ? -4.058 7.332 4.727 1.00 97.06 125 PHE A N 1
ATOM 964 C CA . PHE A 1 125 ? -4.373 7.712 3.346 1.00 97.06 125 PHE A CA 1
ATOM 965 C C . PHE A 1 125 ? -3.130 7.709 2.454 1.00 97.06 125 PHE A C 1
ATOM 967 O O . PHE A 1 125 ? -3.193 7.101 1.385 1.00 97.06 125 PHE A O 1
ATOM 974 N N . PRO A 1 126 ? -1.984 8.276 2.878 1.00 98.25 126 PRO A N 1
ATOM 975 C CA . PRO A 1 126 ? -0.770 8.177 2.083 1.00 98.25 126 PRO A CA 1
ATOM 976 C C . PRO A 1 126 ? -0.285 6.737 1.911 1.00 98.25 126 PRO A C 1
ATOM 978 O O . PRO A 1 126 ? 0.162 6.391 0.826 1.00 98.25 126 PRO A O 1
ATOM 981 N N . PHE A 1 127 ? -0.456 5.859 2.907 1.00 98.19 127 PHE A N 1
ATOM 982 C CA . PHE A 1 127 ? -0.174 4.430 2.738 1.00 98.19 127 PHE A CA 1
ATOM 983 C C . PHE A 1 127 ? -1.015 3.793 1.622 1.00 98.19 127 PHE A C 1
ATOM 985 O O . PHE A 1 127 ? -0.476 3.046 0.811 1.00 98.19 127 PHE A O 1
ATOM 992 N N . LEU A 1 128 ? -2.316 4.099 1.543 1.00 97.88 128 LEU A N 1
ATOM 993 C CA . LEU A 1 128 ? -3.164 3.604 0.452 1.00 97.88 128 LEU A CA 1
ATOM 994 C C . LEU A 1 128 ? -2.714 4.134 -0.916 1.00 97.88 128 LEU A C 1
ATOM 996 O O . LEU A 1 128 ? -2.722 3.381 -1.889 1.00 97.88 128 LEU A O 1
ATOM 1000 N N . VAL A 1 129 ? -2.288 5.399 -0.990 1.00 98.38 129 VAL A N 1
ATOM 1001 C CA . VAL A 1 129 ? -1.724 5.980 -2.219 1.00 98.38 129 VAL A CA 1
ATOM 1002 C C . VAL A 1 129 ? -0.417 5.281 -2.596 1.00 98.38 129 VAL A C 1
ATOM 1004 O O . VAL A 1 129 ? -0.267 4.863 -3.738 1.00 98.38 129 VAL A O 1
ATOM 1007 N N . LEU A 1 130 ? 0.499 5.068 -1.650 1.00 98.31 130 LEU A N 1
ATOM 1008 C CA . LEU A 1 130 ? 1.766 4.364 -1.884 1.00 98.31 130 LEU A CA 1
ATOM 1009 C C . LEU A 1 130 ? 1.555 2.900 -2.296 1.00 98.31 130 LEU A C 1
ATOM 1011 O O . LEU A 1 130 ? 2.274 2.389 -3.156 1.00 98.31 130 LEU A O 1
ATOM 1015 N N . LEU A 1 131 ? 0.547 2.230 -1.732 1.00 97.94 131 LEU A N 1
ATOM 1016 C CA . LEU A 1 131 ? 0.143 0.890 -2.156 1.00 97.94 131 LEU A CA 1
ATOM 1017 C C . LEU A 1 131 ? -0.349 0.899 -3.610 1.00 97.94 131 LEU A C 1
ATOM 1019 O O . LEU A 1 131 ? 0.040 0.028 -4.390 1.00 97.94 131 LEU A O 1
ATOM 1023 N N . ALA A 1 132 ? -1.158 1.891 -3.994 1.00 98.19 132 ALA A N 1
ATOM 1024 C CA . ALA A 1 132 ? -1.612 2.054 -5.372 1.00 98.19 132 ALA A CA 1
ATOM 1025 C C . ALA A 1 132 ? -0.441 2.344 -6.324 1.00 98.19 132 ALA A C 1
ATOM 1027 O O . ALA A 1 132 ? -0.315 1.667 -7.338 1.00 98.19 132 ALA A O 1
ATOM 1028 N N . VAL A 1 133 ? 0.461 3.263 -5.964 1.00 97.94 133 VAL A N 1
ATOM 1029 C CA . VAL A 1 133 ? 1.695 3.570 -6.713 1.00 97.94 133 VAL A CA 1
ATOM 1030 C C . VAL A 1 133 ? 2.525 2.301 -6.933 1.00 97.94 133 VAL A C 1
ATOM 1032 O O . VAL A 1 133 ? 2.920 2.001 -8.057 1.00 97.94 133 VAL A O 1
ATOM 1035 N N . THR A 1 134 ? 2.722 1.500 -5.885 1.00 95.56 134 THR A N 1
ATOM 1036 C CA . THR A 1 134 ? 3.463 0.229 -5.966 1.00 95.56 134 THR A CA 1
ATOM 1037 C C . THR A 1 134 ? 2.764 -0.783 -6.873 1.00 95.56 134 THR A C 1
ATOM 1039 O O . THR A 1 134 ? 3.411 -1.446 -7.676 1.00 95.56 134 THR A O 1
ATOM 1042 N N . THR A 1 135 ? 1.437 -0.882 -6.786 1.00 96.31 135 THR A N 1
ATOM 1043 C CA . THR A 1 135 ? 0.650 -1.806 -7.618 1.00 96.31 135 THR A CA 1
ATOM 1044 C C . THR A 1 135 ? 0.701 -1.405 -9.091 1.00 96.31 135 THR A C 1
ATOM 1046 O O . THR A 1 135 ? 0.906 -2.252 -9.952 1.00 96.31 135 THR A O 1
ATOM 1049 N N . VAL A 1 136 ? 0.554 -0.112 -9.389 1.00 97.44 136 VAL A N 1
ATOM 1050 C CA . VAL A 1 136 ? 0.624 0.428 -10.755 1.00 97.44 136 VAL A CA 1
ATOM 1051 C C . VAL A 1 136 ? 2.007 0.198 -11.363 1.00 97.44 136 VAL A C 1
ATOM 1053 O O . VAL A 1 136 ? 2.106 -0.205 -12.520 1.00 97.44 136 VAL A O 1
ATOM 1056 N N . LEU A 1 137 ? 3.068 0.389 -10.575 1.00 95.81 137 LEU A N 1
ATOM 1057 C CA . LEU A 1 137 ? 4.428 0.056 -10.988 1.00 95.81 137 LEU A CA 1
ATOM 1058 C C . LEU A 1 137 ? 4.581 -1.429 -11.322 1.00 95.81 137 LEU A C 1
ATOM 1060 O O . LEU A 1 137 ? 5.154 -1.748 -12.358 1.00 95.81 137 LEU A O 1
ATOM 1064 N N . GLU A 1 138 ? 4.093 -2.321 -10.458 1.00 94.62 138 GLU A N 1
ATOM 1065 C CA . GLU A 1 138 ? 4.187 -3.765 -10.690 1.00 94.62 138 GLU A CA 1
ATOM 1066 C C . GLU A 1 138 ? 3.430 -4.163 -11.962 1.00 94.62 138 GLU A C 1
ATOM 1068 O O . GLU A 1 138 ? 3.951 -4.912 -12.781 1.00 94.62 138 GLU A O 1
ATOM 1073 N N . VAL A 1 139 ? 2.243 -3.596 -12.198 1.00 95.69 139 VAL A N 1
ATOM 1074 C CA . VAL A 1 139 ? 1.511 -3.807 -13.456 1.00 95.69 139 VAL A CA 1
ATOM 1075 C C . VAL A 1 139 ? 2.346 -3.345 -14.653 1.00 95.69 139 VAL A C 1
ATOM 1077 O O . VAL A 1 139 ? 2.532 -4.115 -15.591 1.00 95.69 139 VAL A O 1
ATOM 1080 N N . ASN A 1 140 ? 2.913 -2.135 -14.616 1.00 96.56 140 ASN A N 1
ATOM 1081 C CA . ASN A 1 140 ? 3.788 -1.643 -15.686 1.00 96.56 140 ASN A CA 1
ATOM 1082 C C . ASN A 1 140 ? 5.037 -2.524 -15.887 1.00 96.56 140 ASN A C 1
ATOM 1084 O O . ASN A 1 140 ? 5.540 -2.654 -17.003 1.00 96.56 140 ASN A O 1
ATOM 1088 N N . HIS A 1 141 ? 5.556 -3.128 -14.818 1.00 94.56 141 HIS A N 1
ATOM 1089 C CA . HIS A 1 141 ? 6.701 -4.029 -14.891 1.00 94.56 141 HIS A CA 1
ATOM 1090 C C . HIS A 1 141 ? 6.361 -5.317 -15.651 1.00 94.56 141 HIS A C 1
ATOM 1092 O O . HIS A 1 141 ? 7.135 -5.716 -16.519 1.00 94.56 141 HIS A O 1
ATOM 1098 N N . GLN A 1 142 ? 5.193 -5.904 -15.378 1.00 95.06 142 GLN A N 1
ATOM 1099 C CA . GLN A 1 142 ? 4.773 -7.198 -15.928 1.00 95.06 142 GLN A CA 1
ATOM 1100 C C . GLN A 1 142 ? 4.272 -7.135 -17.380 1.00 95.06 142 GLN A C 1
ATOM 1102 O O . GLN A 1 142 ? 4.259 -8.156 -18.067 1.00 95.06 142 GLN A O 1
ATOM 1107 N N . VAL A 1 143 ? 3.836 -5.968 -17.866 1.00 95.25 143 VAL A N 1
ATOM 1108 C CA . VAL A 1 143 ? 3.319 -5.849 -19.239 1.00 95.25 143 VAL A CA 1
ATOM 1109 C C . VAL A 1 143 ? 4.444 -5.747 -20.291 1.00 95.25 143 VAL A C 1
ATOM 1111 O O . VAL A 1 143 ? 5.513 -5.206 -19.979 1.00 95.25 143 VAL A O 1
ATOM 1114 N N . PRO A 1 144 ? 4.220 -6.232 -21.533 1.00 94.56 144 PRO A N 1
ATOM 1115 C CA . PRO A 1 144 ? 5.172 -6.096 -22.641 1.00 94.56 144 PRO A CA 1
ATOM 1116 C C . PRO A 1 144 ? 5.551 -4.645 -22.937 1.00 94.56 144 PRO A C 1
ATOM 1118 O O . PRO A 1 144 ? 4.763 -3.734 -22.690 1.00 94.56 144 PRO A O 1
ATOM 1121 N N . GLU A 1 145 ? 6.728 -4.446 -23.530 1.00 92.19 145 GLU A N 1
ATOM 1122 C CA . GLU A 1 145 ? 7.290 -3.127 -23.857 1.00 92.19 145 GLU A CA 1
ATOM 1123 C C . GLU A 1 145 ? 6.297 -2.206 -24.585 1.00 92.19 145 GLU A C 1
ATOM 1125 O O . GLU A 1 145 ? 6.046 -1.093 -24.131 1.00 92.19 145 GLU A O 1
ATOM 1130 N N . GLY A 1 146 ? 5.625 -2.701 -25.632 1.00 93.06 146 GLY A N 1
ATOM 1131 C CA . GLY A 1 146 ? 4.693 -1.906 -26.444 1.00 93.06 146 GLY A CA 1
ATOM 1132 C C . GLY A 1 146 ? 3.428 -1.406 -25.729 1.00 93.06 146 GLY A C 1
ATOM 1133 O O . GLY A 1 146 ? 2.663 -0.648 -26.319 1.00 93.06 146 GLY A O 1
ATOM 1134 N N . VAL A 1 147 ? 3.181 -1.827 -24.486 1.00 95.25 147 VAL A N 1
ATOM 1135 C CA . VAL A 1 147 ? 2.042 -1.369 -23.668 1.00 95.25 147 VAL A CA 1
ATOM 1136 C C . VAL A 1 147 ? 2.474 -0.806 -22.310 1.00 95.25 147 VAL A C 1
ATOM 1138 O O . VAL A 1 147 ? 1.620 -0.521 -21.463 1.00 95.25 147 VAL A O 1
ATOM 1141 N N . LYS A 1 148 ? 3.782 -0.646 -22.071 1.00 95.12 148 LYS A N 1
ATOM 1142 C CA . LYS A 1 148 ? 4.269 0.085 -20.899 1.00 95.12 148 LYS A CA 1
ATOM 1143 C C . LYS A 1 148 ? 3.795 1.535 -20.980 1.00 95.12 148 LYS A C 1
ATOM 1145 O O . LYS A 1 148 ? 3.654 2.103 -22.057 1.00 95.12 148 LYS A O 1
ATOM 1150 N N . PHE A 1 149 ? 3.495 2.119 -19.827 1.00 95.56 149 PHE A N 1
ATOM 1151 C CA . PHE A 1 149 ? 2.828 3.420 -19.728 1.00 95.56 149 PHE A CA 1
ATOM 1152 C C . PHE A 1 149 ? 3.462 4.353 -18.689 1.00 95.56 149 PHE A C 1
ATOM 1154 O O . PHE A 1 149 ? 3.145 5.542 -18.654 1.00 95.56 149 PHE A O 1
ATOM 1161 N N . LEU A 1 150 ? 4.361 3.854 -17.833 1.00 96.62 150 LEU A N 1
ATOM 1162 C CA . LEU A 1 150 ? 5.112 4.677 -16.881 1.00 96.62 150 LEU A CA 1
ATOM 1163 C C . LEU A 1 150 ? 6.410 5.212 -17.499 1.00 96.62 150 LEU A C 1
ATOM 1165 O O . LEU A 1 150 ? 7.508 4.896 -17.038 1.00 96.62 150 LEU A O 1
ATOM 1169 N N . HIS A 1 151 ? 6.272 6.090 -18.488 1.00 96.31 151 HIS A N 1
ATOM 1170 C CA . HIS A 1 151 ? 7.372 6.859 -19.070 1.00 96.31 151 HIS A CA 1
ATOM 1171 C C . HIS A 1 151 ? 6.970 8.317 -19.336 1.00 96.31 151 HIS A C 1
ATOM 1173 O O . HIS A 1 151 ? 5.788 8.669 -19.317 1.00 96.31 151 HIS A O 1
ATOM 1179 N N . GLY A 1 152 ? 7.959 9.188 -19.556 1.00 96.25 152 GLY A N 1
ATOM 1180 C CA . GLY A 1 152 ? 7.731 10.590 -19.911 1.00 96.25 152 GLY A CA 1
ATOM 1181 C C . GLY A 1 152 ? 6.979 11.358 -18.822 1.00 96.25 152 GLY A C 1
ATOM 1182 O O . GLY A 1 152 ? 7.267 11.226 -17.630 1.00 96.25 152 GLY A O 1
ATOM 1183 N N . ASP A 1 153 ? 5.993 12.160 -19.219 1.00 97.19 153 ASP A N 1
ATOM 1184 C CA . ASP A 1 153 ? 5.222 12.978 -18.277 1.00 97.19 153 ASP A CA 1
ATOM 1185 C C . ASP A 1 153 ? 4.298 12.146 -17.378 1.00 97.19 153 ASP A C 1
ATOM 1187 O O . ASP A 1 153 ? 4.100 12.498 -16.212 1.00 97.19 153 ASP A O 1
ATOM 1191 N N . THR A 1 154 ? 3.819 10.990 -17.853 1.00 96.75 154 THR A N 1
ATOM 1192 C CA . THR A 1 154 ? 3.059 10.039 -17.027 1.00 96.75 154 THR A CA 1
ATOM 1193 C C . THR A 1 154 ? 3.905 9.551 -15.858 1.00 96.75 154 THR A C 1
ATOM 1195 O O . THR A 1 154 ? 3.449 9.551 -14.712 1.00 96.75 154 THR A O 1
ATOM 1198 N N . TYR A 1 155 ? 5.166 9.197 -16.121 1.00 97.50 155 TYR A N 1
ATOM 1199 C CA . TYR A 1 155 ? 6.105 8.796 -15.076 1.00 97.50 155 TYR A CA 1
ATOM 1200 C C . TYR A 1 155 ? 6.413 9.933 -14.094 1.00 97.50 155 TYR A C 1
ATOM 1202 O O . TYR A 1 155 ? 6.461 9.706 -12.881 1.00 97.50 155 TYR A O 1
ATOM 1210 N N . ARG A 1 156 ? 6.585 11.167 -14.585 1.00 97.88 156 ARG A N 1
ATOM 1211 C CA . ARG A 1 156 ? 6.830 12.340 -13.726 1.00 97.88 156 ARG A CA 1
ATOM 1212 C C . ARG A 1 156 ? 5.662 12.602 -12.778 1.00 97.88 156 ARG A C 1
ATOM 1214 O O . ARG A 1 156 ? 5.885 12.770 -11.582 1.00 97.88 156 ARG A O 1
ATOM 1221 N N . ALA A 1 157 ? 4.429 12.577 -13.286 1.00 97.75 157 ALA A N 1
ATOM 1222 C CA . ALA A 1 157 ? 3.231 12.737 -12.465 1.00 97.75 157 ALA A CA 1
ATOM 1223 C C . ALA A 1 157 ? 3.085 11.595 -11.446 1.00 97.75 157 ALA A C 1
ATOM 1225 O O . ALA A 1 157 ? 2.852 11.845 -10.263 1.00 97.75 157 ALA A O 1
ATOM 1226 N N . PHE A 1 158 ? 3.284 10.349 -11.887 1.00 97.81 158 PHE A N 1
ATOM 1227 C CA . PHE A 1 158 ? 3.290 9.165 -11.025 1.00 97.81 158 PHE A CA 1
ATOM 1228 C C . PHE A 1 158 ? 4.292 9.300 -9.868 1.00 97.81 158 PHE A C 1
ATOM 1230 O O . PHE A 1 158 ? 3.944 9.064 -8.710 1.00 97.81 158 PHE A O 1
ATOM 1237 N N . THR A 1 159 ? 5.516 9.734 -10.175 1.00 97.25 159 THR A N 1
ATOM 1238 C CA . THR A 1 159 ? 6.588 9.912 -9.188 1.00 97.25 159 THR A CA 1
ATOM 1239 C C . THR A 1 159 ? 6.261 11.048 -8.227 1.00 97.25 159 THR A C 1
ATOM 1241 O O . THR A 1 159 ? 6.334 10.849 -7.021 1.00 97.25 159 THR A O 1
ATOM 1244 N N . ALA A 1 160 ? 5.787 12.191 -8.730 1.00 98.31 160 ALA A N 1
ATOM 1245 C CA . ALA A 1 160 ? 5.385 13.319 -7.892 1.00 98.31 160 ALA A CA 1
ATOM 1246 C C . ALA A 1 160 ? 4.270 12.942 -6.897 1.00 98.31 160 ALA A C 1
ATOM 1248 O O . ALA A 1 160 ? 4.328 13.320 -5.726 1.00 98.31 160 ALA A O 1
ATOM 1249 N N . VAL A 1 161 ? 3.274 12.155 -7.328 1.00 98.44 161 VAL A N 1
ATOM 1250 C CA . VAL A 1 161 ? 2.228 11.623 -6.433 1.00 98.44 161 VAL A CA 1
ATOM 1251 C C . VAL A 1 161 ? 2.835 10.707 -5.368 1.00 98.44 161 VAL A C 1
ATOM 1253 O O . VAL A 1 161 ? 2.484 10.823 -4.189 1.00 98.44 161 VAL A O 1
ATOM 1256 N N . GLY A 1 162 ? 3.752 9.823 -5.769 1.00 98.31 162 GLY A N 1
ATOM 1257 C CA . GLY A 1 162 ? 4.493 8.951 -4.859 1.00 98.31 162 GLY A CA 1
ATOM 1258 C C . GLY A 1 162 ? 5.292 9.730 -3.814 1.00 98.31 162 GLY A C 1
ATOM 1259 O O . GLY A 1 162 ? 5.179 9.434 -2.625 1.00 98.31 162 GLY A O 1
ATOM 1260 N N . ASP A 1 163 ? 6.024 10.761 -4.230 1.00 98.50 163 ASP A N 1
ATOM 1261 C CA . ASP A 1 163 ? 6.860 11.588 -3.357 1.00 98.50 163 ASP A CA 1
ATOM 1262 C C . ASP A 1 163 ? 6.020 12.371 -2.345 1.00 98.50 163 ASP A C 1
ATOM 1264 O O . ASP A 1 163 ? 6.301 12.340 -1.144 1.00 98.50 163 ASP A O 1
ATOM 1268 N N . VAL A 1 164 ? 4.934 13.012 -2.792 1.00 98.69 164 VAL A N 1
ATOM 1269 C CA . VAL A 1 164 ? 4.015 13.735 -1.897 1.00 98.69 164 VAL A CA 1
ATOM 1270 C C . VAL A 1 164 ? 3.401 12.782 -0.872 1.00 98.69 164 VAL A C 1
ATOM 1272 O O . VAL A 1 164 ? 3.393 13.082 0.326 1.00 98.69 164 VAL A O 1
ATOM 1275 N N . ALA A 1 165 ? 2.921 11.613 -1.306 1.00 98.69 165 ALA A N 1
ATOM 1276 C CA . ALA A 1 165 ? 2.392 10.607 -0.391 1.00 98.69 165 ALA A CA 1
ATOM 1277 C C . ALA A 1 165 ? 3.475 10.098 0.579 1.00 98.69 165 ALA A C 1
ATOM 1279 O O . ALA A 1 165 ? 3.217 9.972 1.776 1.00 98.69 165 ALA A O 1
ATOM 1280 N N . GLY A 1 166 ? 4.697 9.871 0.099 1.00 98.62 166 GLY A N 1
ATOM 1281 C CA . GLY A 1 166 ? 5.843 9.463 0.911 1.00 98.62 166 GLY A CA 1
ATOM 1282 C C . GLY A 1 166 ? 6.174 10.470 2.011 1.00 98.62 166 GLY A C 1
ATOM 1283 O O . GLY A 1 166 ? 6.315 10.088 3.176 1.00 98.62 166 GLY A O 1
ATOM 1284 N N . VAL A 1 167 ? 6.219 11.761 1.677 1.00 98.75 167 VAL A N 1
ATOM 1285 C CA . VAL A 1 167 ? 6.461 12.841 2.645 1.00 98.75 167 VAL A CA 1
ATOM 1286 C C . VAL A 1 167 ? 5.345 12.902 3.686 1.00 98.75 167 VAL A C 1
ATOM 1288 O O . VAL A 1 167 ? 5.630 12.915 4.884 1.00 98.75 167 VAL A O 1
ATOM 1291 N N . LEU A 1 168 ? 4.076 12.885 3.263 1.00 98.69 168 LEU A N 1
ATOM 1292 C CA . LEU A 1 168 ? 2.939 12.902 4.191 1.00 98.69 168 LEU A CA 1
ATOM 1293 C C . LEU A 1 168 ? 2.963 11.689 5.134 1.00 98.69 168 LEU A C 1
ATOM 1295 O O . LEU A 1 168 ? 2.786 11.852 6.346 1.00 98.69 168 LEU A O 1
ATOM 1299 N N . PHE A 1 169 ? 3.250 10.500 4.593 1.00 98.62 169 PHE A N 1
ATOM 1300 C CA . PHE A 1 169 ? 3.408 9.270 5.366 1.00 98.62 169 PHE A CA 1
ATOM 1301 C C . PHE A 1 169 ? 4.516 9.399 6.412 1.00 98.62 169 PHE A C 1
ATOM 1303 O O . PHE A 1 169 ? 4.299 9.104 7.592 1.00 98.62 169 PHE A O 1
ATOM 1310 N N . LEU A 1 170 ? 5.691 9.883 6.001 1.00 98.62 170 LEU A N 1
ATOM 1311 C CA . LEU A 1 170 ? 6.840 10.057 6.884 1.00 98.62 170 LEU A CA 1
ATOM 1312 C C . LEU A 1 170 ? 6.536 11.047 8.013 1.00 98.62 170 LEU A C 1
ATOM 1314 O O . LEU A 1 170 ? 6.830 10.751 9.171 1.00 98.62 170 LEU A O 1
ATOM 1318 N N . VAL A 1 171 ? 5.884 12.173 7.709 1.00 98.50 171 VAL A N 1
ATOM 1319 C CA . VAL A 1 171 ? 5.426 13.138 8.723 1.00 98.50 171 VAL A CA 1
ATOM 1320 C C . VAL A 1 171 ? 4.498 12.459 9.734 1.00 98.50 171 VAL A C 1
ATOM 1322 O O . VAL A 1 171 ? 4.689 12.610 10.944 1.00 98.50 171 VAL A O 1
ATOM 1325 N N . GLY A 1 172 ? 3.530 11.667 9.265 1.00 98.00 172 GLY A N 1
ATOM 1326 C CA . GLY A 1 172 ? 2.626 10.907 10.129 1.00 98.00 172 GLY A CA 1
ATOM 1327 C C . GLY A 1 172 ? 3.362 9.927 11.052 1.00 98.00 172 GLY A C 1
ATOM 1328 O O . GLY A 1 172 ? 3.103 9.897 12.260 1.00 98.00 172 GLY A O 1
ATOM 1329 N N . VAL A 1 173 ? 4.317 9.163 10.513 1.00 98.19 173 VAL A N 1
ATOM 1330 C CA . VAL A 1 173 ? 5.125 8.195 11.276 1.00 98.19 173 VAL A CA 1
ATOM 1331 C C . VAL A 1 173 ? 6.026 8.891 12.295 1.00 98.19 173 VAL A C 1
ATOM 1333 O O . VAL A 1 173 ? 6.041 8.491 13.461 1.00 98.19 173 VAL A O 1
ATOM 1336 N N . VAL A 1 174 ? 6.736 9.952 11.903 1.00 97.94 174 VAL A N 1
ATOM 1337 C CA . VAL A 1 174 ? 7.583 10.741 12.815 1.00 97.94 174 VAL A CA 1
ATOM 1338 C C . VAL A 1 174 ? 6.740 11.315 13.949 1.00 97.94 174 VAL A C 1
ATOM 1340 O O . VAL A 1 174 ? 7.104 11.186 15.119 1.00 97.94 174 VAL A O 1
ATOM 1343 N N . TRP A 1 175 ? 5.567 11.868 13.642 1.00 96.56 175 TRP A N 1
ATOM 1344 C CA . TRP A 1 175 ? 4.650 12.364 14.663 1.00 96.56 175 TRP A CA 1
ATOM 1345 C C . TRP A 1 175 ? 4.182 11.243 15.608 1.00 96.56 175 TRP A C 1
ATOM 1347 O O . TRP A 1 175 ? 4.184 11.422 16.832 1.00 96.56 175 TRP A O 1
ATOM 1357 N N . ALA A 1 176 ? 3.864 10.055 15.086 1.00 95.25 176 ALA A N 1
ATOM 1358 C CA . ALA A 1 176 ? 3.509 8.897 15.908 1.00 95.25 176 ALA A CA 1
ATOM 1359 C C . ALA A 1 176 ? 4.653 8.455 16.832 1.00 95.25 176 ALA A C 1
ATOM 1361 O O . ALA A 1 176 ? 4.415 8.186 18.016 1.00 95.25 176 ALA A O 1
ATOM 1362 N N . LEU A 1 177 ? 5.891 8.437 16.333 1.00 95.12 177 LEU A N 1
ATOM 1363 C CA . LEU A 1 177 ? 7.081 8.136 17.130 1.00 95.12 177 LEU A CA 1
ATOM 1364 C C . LEU A 1 177 ? 7.304 9.185 18.222 1.00 95.12 177 LEU A C 1
ATOM 1366 O O . LEU A 1 177 ? 7.518 8.818 19.378 1.00 95.12 177 LEU A O 1
ATOM 1370 N N . LEU A 1 178 ? 7.164 10.475 17.909 1.00 93.56 178 LEU A N 1
ATOM 1371 C CA . LEU A 1 178 ? 7.280 11.556 18.891 1.00 93.56 178 LEU A CA 1
ATOM 1372 C C . LEU A 1 178 ? 6.206 11.463 19.984 1.00 93.56 178 LEU A C 1
ATOM 1374 O O . LEU A 1 178 ? 6.522 11.618 21.164 1.00 93.56 178 LEU A O 1
ATOM 1378 N N . ARG A 1 179 ? 4.954 11.136 19.637 1.00 92.06 179 ARG A N 1
ATOM 1379 C CA . ARG A 1 179 ? 3.882 10.926 20.632 1.00 92.06 179 ARG A CA 1
ATOM 1380 C C . ARG A 1 179 ? 4.085 9.670 21.477 1.00 92.06 179 ARG A C 1
ATOM 1382 O O . ARG A 1 179 ? 3.571 9.599 22.595 1.00 92.06 179 ARG A O 1
ATOM 1389 N N . ARG A 1 180 ? 4.800 8.671 20.958 1.00 91.88 180 ARG A N 1
ATOM 1390 C CA . ARG A 1 180 ? 5.041 7.392 21.638 1.00 91.88 180 ARG A CA 1
ATOM 1391 C C . ARG A 1 180 ? 6.278 7.424 22.533 1.00 91.88 180 ARG A C 1
ATOM 1393 O O . ARG A 1 180 ? 6.202 6.985 23.678 1.00 91.88 180 ARG A O 1
ATOM 1400 N N . TYR A 1 181 ? 7.385 7.955 22.025 1.00 91.44 181 TYR A N 1
ATOM 1401 C CA . TYR A 1 181 ? 8.710 7.881 22.645 1.00 91.44 181 TYR A CA 1
ATOM 1402 C C . TYR A 1 181 ? 9.303 9.245 22.995 1.00 91.44 181 TYR A C 1
ATOM 1404 O O . TYR A 1 181 ? 10.180 9.312 23.854 1.00 91.44 181 TYR A O 1
ATOM 1412 N N . GLY A 1 182 ? 8.806 10.333 22.409 1.00 89.88 182 GLY A N 1
ATOM 1413 C CA . GLY A 1 182 ? 9.326 11.678 22.649 1.00 89.88 182 GLY A CA 1
ATOM 1414 C C . GLY A 1 182 ? 9.092 12.199 24.076 1.00 89.88 182 GLY A C 1
ATOM 1415 O O . GLY A 1 182 ? 8.545 11.493 24.930 1.00 89.88 182 GLY A O 1
ATOM 1416 N N . PRO A 1 183 ? 9.501 13.449 24.358 1.00 89.06 183 PRO A N 1
ATOM 1417 C CA . PRO A 1 183 ? 9.326 14.097 25.658 1.00 89.06 183 PRO A CA 1
ATOM 1418 C C . PRO A 1 183 ? 7.901 14.005 26.228 1.00 89.06 183 PRO A C 1
ATOM 1420 O O . PRO A 1 183 ? 6.920 14.028 25.484 1.00 89.06 183 PRO A O 1
ATOM 1423 N N . ARG A 1 184 ? 7.767 13.997 27.566 1.00 83.00 184 ARG A N 1
ATOM 1424 C CA . ARG A 1 184 ? 6.470 13.885 28.276 1.00 83.00 184 ARG A CA 1
ATOM 1425 C C . ARG A 1 184 ? 5.402 14.883 27.808 1.00 83.00 184 ARG A C 1
ATOM 1427 O O . ARG A 1 184 ? 4.224 14.549 27.884 1.00 83.00 184 ARG A O 1
ATOM 1434 N N . ARG A 1 185 ? 5.796 16.063 27.311 1.00 86.25 185 ARG A N 1
ATOM 1435 C CA . ARG A 1 185 ? 4.885 17.082 26.754 1.00 86.25 185 ARG A CA 1
ATOM 1436 C C . ARG A 1 185 ? 4.180 16.650 25.464 1.00 86.25 185 ARG A C 1
ATOM 1438 O O . ARG A 1 185 ? 3.073 17.099 25.209 1.00 86.25 185 ARG A O 1
ATOM 1445 N N . PHE A 1 186 ? 4.798 15.776 24.670 1.00 84.94 186 PHE A N 1
ATOM 1446 C CA . PHE A 1 186 ? 4.239 15.285 23.406 1.00 84.94 186 PHE A CA 1
ATOM 1447 C C . PHE A 1 186 ? 3.463 13.974 23.571 1.00 84.94 186 PHE A C 1
ATOM 1449 O O . PHE A 1 186 ? 2.736 13.564 22.666 1.00 84.94 186 PHE A O 1
ATOM 1456 N N . ARG A 1 187 ? 3.597 13.305 24.724 1.00 86.75 187 ARG A N 1
ATOM 1457 C CA . ARG A 1 187 ? 2.90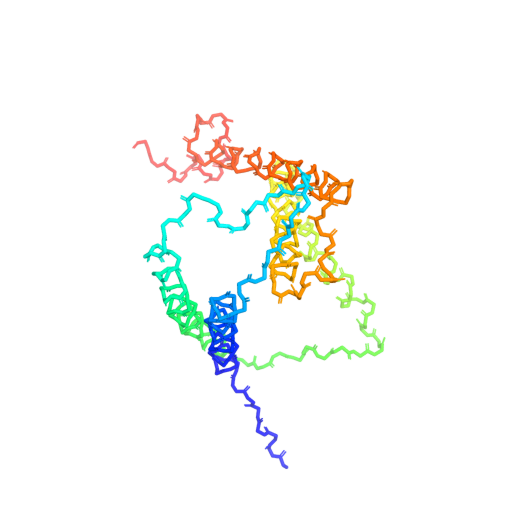0 12.049 25.005 1.00 86.75 187 ARG A CA 1
ATOM 1458 C C . ARG A 1 187 ? 1.458 12.321 25.444 1.00 86.75 187 ARG A C 1
ATOM 1460 O O . ARG A 1 187 ? 1.246 13.107 26.368 1.00 86.75 187 ARG A O 1
ATOM 1467 N N . PRO A 1 188 ? 0.465 11.618 24.875 1.00 84.69 188 PRO A N 1
ATOM 1468 C CA . PRO A 1 188 ? -0.903 11.646 25.376 1.00 84.69 188 PRO A CA 1
ATOM 1469 C C . PRO A 1 188 ? -0.959 11.235 26.845 1.00 84.69 188 PRO A C 1
ATOM 1471 O O . PRO A 1 188 ? -0.205 10.356 27.278 1.00 84.69 188 PRO A O 1
ATOM 1474 N N . TYR A 1 189 ? -1.906 11.806 27.593 1.00 82.75 189 TYR A N 1
ATOM 1475 C CA . TYR A 1 189 ? -2.080 11.547 29.026 1.00 82.75 189 TYR A CA 1
ATOM 1476 C C . TYR A 1 189 ? -2.044 10.047 29.367 1.00 82.75 189 TYR A C 1
ATOM 1478 O O . TYR A 1 189 ? -1.290 9.620 30.239 1.00 82.75 189 TYR A O 1
ATOM 1486 N N . ARG A 1 190 ? -2.777 9.224 28.603 1.00 81.88 190 ARG A N 1
ATOM 1487 C CA . ARG A 1 190 ? -2.855 7.767 28.797 1.00 81.88 190 ARG A CA 1
ATOM 1488 C C . ARG A 1 190 ? -1.504 7.055 28.676 1.00 81.88 190 ARG A C 1
ATOM 1490 O O . ARG A 1 190 ? -1.289 6.057 29.357 1.00 81.88 190 ARG A O 1
ATOM 1497 N N . ILE A 1 191 ? -0.621 7.521 27.793 1.00 79.88 191 ILE A N 1
ATOM 1498 C CA . ILE A 1 191 ? 0.720 6.942 27.626 1.00 79.88 191 ILE A CA 1
ATOM 1499 C C . ILE A 1 191 ? 1.610 7.401 28.780 1.00 79.88 191 ILE A C 1
ATOM 1501 O O . ILE A 1 191 ? 2.301 6.584 29.384 1.00 79.88 191 ILE A O 1
ATOM 1505 N N . ARG A 1 192 ? 1.522 8.686 29.144 1.00 79.38 192 ARG A N 1
ATOM 1506 C CA . ARG A 1 192 ? 2.309 9.295 30.222 1.00 79.38 192 ARG A CA 1
ATOM 1507 C C . ARG A 1 192 ? 2.139 8.586 31.568 1.00 79.38 192 ARG A C 1
ATOM 1509 O O . ARG A 1 192 ? 3.131 8.416 32.266 1.00 79.38 192 ARG A O 1
ATOM 1516 N N . ILE A 1 193 ? 0.919 8.165 31.910 1.00 80.56 193 ILE A N 1
ATOM 1517 C CA . ILE A 1 193 ? 0.624 7.483 33.185 1.00 80.56 193 ILE A CA 1
ATOM 1518 C C . ILE A 1 193 ? 1.017 5.997 33.204 1.00 80.56 193 ILE A C 1
ATOM 1520 O O . ILE A 1 193 ? 1.086 5.400 34.272 1.00 80.56 193 ILE A O 1
ATOM 1524 N N . LYS A 1 194 ? 1.237 5.377 32.035 1.00 77.06 194 LYS A N 1
ATOM 1525 C CA . LYS A 1 194 ? 1.558 3.942 31.919 1.00 77.06 194 LYS A CA 1
ATOM 1526 C C . LYS A 1 194 ? 3.053 3.659 31.820 1.00 77.06 194 LYS A C 1
ATOM 1528 O O . LYS A 1 194 ? 3.475 2.547 32.114 1.00 77.06 194 LYS A O 1
ATOM 1533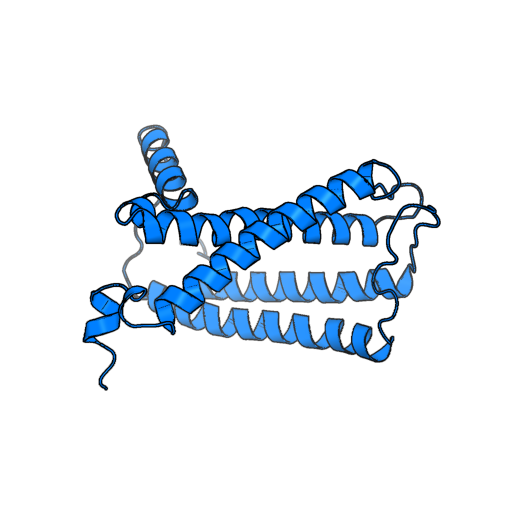 N N . SER A 1 195 ? 3.848 4.642 31.413 1.00 62.91 195 SER A N 1
ATOM 1534 C CA . SER A 1 195 ? 5.305 4.575 31.499 1.00 62.91 195 SER A CA 1
ATOM 1535 C C . SER A 1 195 ? 5.743 4.902 32.931 1.00 62.91 195 SER A C 1
ATOM 1537 O O . SER A 1 195 ? 5.662 6.068 33.327 1.00 62.91 195 SER A O 1
ATOM 1539 N N . ARG A 1 196 ? 6.176 3.890 33.699 1.00 57.12 196 ARG A N 1
ATOM 1540 C CA . ARG A 1 196 ? 6.926 4.112 34.950 1.00 57.12 196 ARG A CA 1
ATOM 1541 C C . ARG A 1 196 ? 8.256 4.829 34.624 1.00 57.12 196 ARG A C 1
ATOM 1543 O O . ARG A 1 196 ? 8.722 4.666 33.494 1.00 57.12 196 ARG A O 1
ATOM 1550 N N . PRO A 1 197 ? 8.767 5.694 35.524 1.00 61.44 197 PRO A N 1
ATOM 1551 C CA . PRO A 1 197 ? 10.054 6.365 35.340 1.00 61.44 197 PRO A CA 1
ATOM 1552 C C . PRO A 1 197 ? 11.197 5.364 35.173 1.00 61.44 197 PRO A C 1
ATOM 1554 O O . PRO A 1 197 ? 11.097 4.262 35.760 1.00 61.44 197 PRO A O 1
#

pLDDT: mean 91.85, std 8.82, range [40.38, 98.75]

Sequence (197 aa):
MERQRIRPHRAVIGLGVLVALFTAGSGLTAAVTGFHDDSPITREVFGNVPGALKFAFYIVIPVLIVYGAVLFANRVRNWGRGTPDNRATTGSNAKRRFADFRTGVYMRTLLREPAAGVMHSLIYFPFLVLLAVTTVLEVNHQVPEGVKFLHGDTYRAFTAVGDVAGVLFLVGVVWALLRRYGPRRFRPYRIRIKSRP

Foldseek 3Di:
DPPPPDQVLNVLLVVLLVVLCVLLVLLVLCVVVVADAPFPFADDDCPPPDPVNSVVCSVVVSVVSNVVSNVVSVVSVVVVPDDDDPPDDDPVCVVVVVVVVVCVLLVVVLCVPVLSSLLVCLARPLVVQLVVLVVLVSVLSNDHRVPRDCGDVNVVVSVVSNVVSVVSNVSSVVLVCCCQPNDLVSDDPVNNVPDDD

Secondary structure (DSSP, 8-state):
-------HHHHHHHHHHHHHHHHHHHHHHHHHH------SSS--TTTT--HHHHHHHHHHHHHHHHHHHHHHHHHHHHHTTSPPP-----TTTHHHHHHHHHHHHTTTTGGGSHHHHHHHHHHHHHHHHHHHHHHHHHHHHHS-GGG---SHHHHHHHHHHHHHHHHHHHHHHHHHHHHHHS-TTTS-HHHHTTS--